Protein AF-A0A356KJF6-F1 (afdb_monomer_lite)

Foldseek 3Di:
DLVVVLVVLVVVCVVPVDLCSLLVNLLSCCVVPVAPLLLLLVLVLLPRPSSCVNVVNPHDHHDPDPLSSLLVQCVSPLLLSLLLLLLLLVVLVVLVCVVDPPPCLSVQLSLLLLVCSVPVDPVSLCSNCVSDPPPDPPPDDDDDQVLLVVLSNVSSNLSSVSSVCVVVVHHRDSNPNSVSSVVSCVSSVNDPVNSSVSSSVQPSCVSRVNDHVSVVVNVVVVD

Sequence (223 aa):
MTDSRLRELERRFRSTGAVVDEAARLAERARVGELPVAALDLAAYLGSVAARLALAGDVALAPESEAEWLIGLHDRDPVLWVRALIAAAGLVLTRFRQARPGELAPLHALEAAEAWCIRPCLEHAVAVLGGRGLSSFATADYGGADAALTQAGWALEHAAAAAWLVEQGRSPSPRYGPMNVLTSLEFNGINPSELRQAVAQELIPFVLGESDALRARVESREA

Radius of gyration: 18.98 Å; chains: 1; bounding box: 45×39×54 Å

Structure (mmCIF, N/CA/C/O backbone):
data_AF-A0A356KJF6-F1
#
_entry.id   AF-A0A356KJF6-F1
#
loop_
_atom_site.group_PDB
_atom_site.id
_atom_site.type_symbol
_atom_site.label_atom_id
_atom_site.label_alt_id
_atom_site.label_comp_id
_atom_site.label_asym_id
_atom_site.label_entity_id
_atom_site.label_seq_id
_atom_site.pdbx_PDB_ins_code
_atom_site.Cartn_x
_atom_site.Cartn_y
_atom_site.Cartn_z
_atom_site.occupancy
_atom_site.B_iso_or_equiv
_atom_site.auth_seq_id
_atom_site.auth_comp_id
_atom_site.auth_asym_id
_atom_site.auth_atom_id
_atom_site.pdbx_PDB_model_num
ATOM 1 N N . MET A 1 1 ? -21.251 10.961 21.793 1.00 63.44 1 MET A N 1
ATOM 2 C CA . MET A 1 1 ? -20.182 10.561 22.743 1.00 63.44 1 MET A CA 1
ATOM 3 C C . MET A 1 1 ? -19.114 9.661 22.114 1.00 63.44 1 MET A C 1
ATOM 5 O O . MET A 1 1 ? -18.043 9.543 22.683 1.00 63.44 1 MET A O 1
ATOM 9 N N . THR A 1 2 ? -19.350 9.048 20.951 1.00 79.56 2 THR A N 1
ATOM 10 C CA . THR A 1 2 ? -18.338 8.278 20.199 1.00 79.56 2 THR A CA 1
ATOM 11 C C . THR A 1 2 ? -17.127 9.119 19.782 1.00 79.56 2 THR A C 1
ATOM 13 O O . THR A 1 2 ? -15.990 8.702 19.969 1.00 79.56 2 THR A O 1
ATOM 16 N N . ASP A 1 3 ? -17.370 10.355 19.351 1.00 90.75 3 ASP A N 1
ATOM 17 C CA . ASP A 1 3 ? -16.331 11.300 18.922 1.00 90.75 3 ASP A CA 1
ATOM 18 C C . ASP A 1 3 ? -15.315 11.653 20.038 1.00 90.75 3 ASP A C 1
ATOM 20 O O . ASP A 1 3 ? -14.111 11.726 19.805 1.00 90.75 3 ASP A O 1
ATOM 24 N N . SER A 1 4 ? -15.746 11.777 21.305 1.00 95.75 4 SER A N 1
ATOM 25 C CA . SER A 1 4 ? -14.824 12.135 22.399 1.00 95.75 4 SER A CA 1
ATOM 26 C C . SER A 1 4 ? -13.791 11.047 22.695 1.00 95.75 4 SER A C 1
ATOM 28 O O . SER A 1 4 ? -12.640 11.370 22.987 1.00 95.75 4 SER A O 1
ATOM 30 N N . ARG A 1 5 ? -14.185 9.769 22.598 1.00 97.19 5 ARG A N 1
ATOM 31 C CA . ARG A 1 5 ? -13.274 8.634 22.804 1.00 97.19 5 ARG A CA 1
ATOM 32 C C . ARG A 1 5 ? -12.254 8.539 21.673 1.00 97.19 5 ARG A C 1
ATOM 34 O O . ARG A 1 5 ? -11.068 8.378 21.948 1.00 97.19 5 ARG A O 1
ATOM 41 N N . LEU A 1 6 ? -12.692 8.692 20.423 1.00 97.12 6 LEU A N 1
ATOM 42 C CA . LEU A 1 6 ? -11.797 8.639 19.269 1.00 97.12 6 LEU A CA 1
ATOM 43 C C . LEU A 1 6 ? -10.746 9.762 19.310 1.00 97.12 6 LEU A C 1
ATOM 45 O O . LEU A 1 6 ? -9.556 9.490 19.159 1.00 97.12 6 LEU A O 1
ATOM 49 N N . ARG A 1 7 ? -11.153 10.997 19.637 1.00 97.38 7 ARG A N 1
ATOM 50 C CA . ARG A 1 7 ? -10.227 12.134 19.821 1.00 97.38 7 ARG A CA 1
ATOM 51 C C . ARG A 1 7 ? -9.236 11.935 20.968 1.00 97.38 7 ARG A C 1
ATOM 53 O O . ARG A 1 7 ? -8.134 12.484 20.942 1.00 97.38 7 ARG A O 1
ATOM 60 N N . GLU A 1 8 ? -9.617 11.219 22.025 1.00 98.12 8 GLU A N 1
ATOM 61 C CA . GLU A 1 8 ? -8.691 10.871 23.107 1.00 98.12 8 GLU A CA 1
ATOM 62 C C . GLU A 1 8 ? -7.640 9.861 22.637 1.00 98.12 8 GLU A C 1
ATOM 64 O O . GLU A 1 8 ? -6.449 10.097 22.837 1.00 98.12 8 GLU A O 1
ATOM 69 N N . LEU A 1 9 ? -8.068 8.784 21.971 1.00 98.00 9 LEU A N 1
ATOM 70 C CA . LEU A 1 9 ? -7.169 7.765 21.422 1.00 98.00 9 LEU A CA 1
ATOM 71 C C . LEU A 1 9 ? -6.210 8.355 20.387 1.00 98.00 9 LEU A C 1
ATOM 73 O O . LEU A 1 9 ? -5.021 8.057 20.410 1.00 98.00 9 LEU A O 1
ATOM 77 N N . GLU A 1 10 ? -6.697 9.248 19.528 1.00 97.62 10 GLU A N 1
ATOM 78 C CA . GLU A 1 10 ? -5.862 9.945 18.556 1.00 97.62 10 GLU A CA 1
ATOM 79 C C . GLU A 1 10 ? -4.825 10.856 19.218 1.00 97.62 10 GLU A C 1
ATOM 81 O O . GLU A 1 10 ? -3.651 10.816 18.850 1.00 97.62 10 GLU A O 1
ATOM 86 N N . ARG A 1 11 ? -5.215 11.644 20.231 1.00 98.25 11 ARG A N 1
ATOM 87 C CA . ARG A 1 11 ? -4.252 12.445 21.004 1.00 98.25 11 ARG A CA 1
ATOM 88 C C . ARG A 1 11 ? -3.204 11.567 21.675 1.00 98.25 11 ARG A C 1
ATOM 90 O O . ARG A 1 11 ? -2.026 11.911 21.635 1.00 98.25 11 ARG A O 1
ATOM 97 N N . ARG A 1 12 ? -3.625 10.445 22.264 1.00 98.25 12 ARG A N 1
ATOM 98 C CA . ARG A 1 12 ? -2.721 9.497 22.916 1.00 98.25 12 ARG A CA 1
ATOM 99 C C . ARG A 1 12 ? -1.722 8.927 21.915 1.00 98.25 12 ARG A C 1
ATOM 101 O O . ARG A 1 12 ? -0.528 9.108 22.122 1.00 98.25 12 ARG A O 1
ATOM 108 N N . PHE A 1 13 ? -2.199 8.383 20.796 1.00 97.94 13 PHE A N 1
ATOM 109 C CA . PHE A 1 13 ? -1.348 7.870 19.724 1.00 97.94 13 PHE A CA 1
ATOM 110 C C . PHE A 1 13 ? -0.362 8.925 19.207 1.00 97.94 13 PHE A C 1
ATOM 112 O O . PHE A 1 13 ? 0.829 8.652 19.132 1.00 97.94 13 PHE A O 1
ATOM 119 N N . ARG A 1 14 ? -0.811 10.158 18.934 1.00 97.25 14 ARG A N 1
ATOM 120 C CA . ARG A 1 14 ? 0.087 11.243 18.498 1.00 97.25 14 ARG A CA 1
ATOM 121 C C . ARG A 1 14 ? 1.156 11.592 19.539 1.00 97.25 14 ARG A C 1
ATOM 123 O O . ARG A 1 14 ? 2.240 12.020 19.163 1.00 97.25 14 ARG A O 1
ATOM 130 N N . SER A 1 15 ? 0.852 11.446 20.830 1.00 97.94 15 SER A N 1
ATOM 131 C CA . SER A 1 15 ? 1.798 11.747 21.912 1.00 97.94 15 SER A CA 1
ATOM 132 C C . SER A 1 15 ? 2.805 10.627 22.180 1.00 97.94 15 SER A C 1
ATOM 134 O O . SER A 1 15 ? 3.937 10.915 22.557 1.00 97.94 15 SER A O 1
ATOM 136 N N . THR A 1 16 ? 2.408 9.366 22.001 1.00 98.06 16 THR A N 1
ATOM 137 C CA . THR A 1 16 ? 3.233 8.201 22.354 1.00 98.06 16 THR A CA 1
ATOM 138 C C . THR A 1 16 ? 3.914 7.566 21.148 1.00 98.06 16 THR A C 1
ATOM 140 O O . THR A 1 16 ? 4.978 6.973 21.299 1.00 98.06 16 THR A O 1
ATOM 143 N N . GLY A 1 17 ? 3.290 7.627 19.969 1.00 97.19 17 GLY A N 1
ATOM 144 C CA . GLY A 1 17 ? 3.667 6.835 18.797 1.00 97.19 17 GLY A CA 1
ATOM 145 C C . GLY A 1 17 ? 3.571 5.320 19.022 1.00 97.19 17 GLY A C 1
ATOM 146 O O . GLY A 1 17 ? 4.111 4.550 18.232 1.00 97.19 17 GLY A O 1
ATOM 147 N N . ALA A 1 18 ? 2.939 4.867 20.111 1.00 97.81 18 ALA A N 1
ATOM 148 C CA . ALA A 1 18 ? 2.943 3.460 20.483 1.00 97.81 18 ALA A CA 1
ATOM 149 C C . ALA A 1 18 ? 1.969 2.651 19.615 1.00 97.81 18 ALA A C 1
ATOM 151 O O . ALA A 1 18 ? 0.802 3.011 19.463 1.00 97.81 18 ALA A O 1
ATOM 152 N N . VAL A 1 19 ? 2.424 1.492 19.130 1.00 97.31 19 VAL A N 1
ATOM 153 C CA . VAL A 1 19 ? 1.635 0.585 18.271 1.00 97.31 19 VAL A CA 1
ATOM 154 C C . VAL A 1 19 ? 0.327 0.141 18.941 1.00 97.31 19 VAL A C 1
ATOM 156 O O . VAL A 1 19 ? -0.694 -0.016 18.279 1.00 97.31 19 VAL A O 1
ATOM 159 N N . VAL A 1 20 ? 0.324 -0.029 20.266 1.00 97.44 20 VAL A N 1
ATOM 160 C CA . VAL A 1 20 ? -0.885 -0.383 21.031 1.00 97.44 20 VAL A CA 1
ATOM 161 C C . VAL A 1 20 ? -1.916 0.749 21.071 1.00 97.44 20 VAL A C 1
ATOM 163 O O . VAL A 1 20 ? -3.115 0.480 21.020 1.00 97.44 20 VAL A O 1
ATOM 166 N N . ASP A 1 21 ? -1.469 2.008 21.115 1.00 98.00 21 ASP A N 1
ATOM 167 C CA . ASP A 1 21 ? -2.361 3.171 21.068 1.00 98.00 21 ASP A CA 1
ATOM 168 C C . ASP A 1 21 ? -2.926 3.357 19.655 1.00 98.00 21 ASP A C 1
ATOM 170 O O . ASP A 1 21 ? -4.108 3.668 19.491 1.00 98.00 21 ASP A O 1
ATOM 174 N N . GLU A 1 22 ? -2.111 3.096 18.628 1.00 98.19 22 GLU A N 1
ATOM 175 C CA . GLU A 1 22 ? -2.564 3.057 17.238 1.00 98.19 22 GLU A CA 1
ATOM 176 C C . GLU A 1 22 ? -3.624 1.974 17.023 1.00 98.19 22 GLU A C 1
ATOM 178 O O . GLU A 1 22 ? -4.697 2.261 16.494 1.00 98.19 22 GLU A O 1
ATOM 183 N N . ALA A 1 23 ? -3.367 0.750 17.492 1.00 97.75 23 ALA A N 1
ATOM 184 C CA . ALA A 1 23 ? -4.306 -0.363 17.406 1.00 97.75 23 ALA A CA 1
ATOM 185 C C . ALA A 1 23 ? -5.637 -0.035 18.097 1.00 97.75 23 ALA A C 1
ATOM 187 O O . ALA A 1 23 ? -6.705 -0.270 17.531 1.00 97.75 23 ALA A O 1
ATOM 188 N N . ALA A 1 24 ? -5.590 0.571 19.289 1.00 97.56 24 ALA A N 1
ATOM 189 C CA . ALA A 1 24 ? -6.787 1.004 20.003 1.00 97.56 24 ALA A CA 1
ATOM 190 C C . ALA A 1 24 ? -7.576 2.067 19.218 1.00 97.56 24 ALA A C 1
ATOM 192 O O . ALA A 1 24 ? -8.805 1.993 19.150 1.00 97.56 24 ALA A O 1
ATOM 193 N N . ARG A 1 25 ? -6.887 3.030 18.588 1.00 98.06 25 ARG A N 1
ATOM 194 C CA . ARG A 1 25 ? -7.508 4.032 17.706 1.00 98.06 25 ARG A CA 1
ATOM 195 C C . ARG A 1 25 ? -8.157 3.379 16.483 1.00 98.06 25 ARG A C 1
ATOM 197 O O . ARG A 1 25 ? -9.303 3.698 16.178 1.00 98.06 25 ARG A O 1
ATOM 204 N N . LEU A 1 26 ? -7.459 2.471 15.799 1.00 97.94 26 LEU A N 1
ATOM 205 C CA . LEU A 1 26 ? -7.972 1.770 14.615 1.00 97.94 26 LEU A CA 1
ATOM 206 C C . LEU A 1 26 ? -9.188 0.895 14.948 1.00 97.94 26 LEU A C 1
ATOM 208 O O . LEU A 1 26 ? -10.189 0.946 14.235 1.00 97.94 26 LEU A O 1
ATOM 212 N N . ALA A 1 27 ? -9.138 0.160 16.061 1.00 97.12 27 ALA A N 1
ATOM 213 C CA . ALA A 1 27 ? -10.263 -0.635 16.546 1.00 97.12 27 ALA A CA 1
ATOM 214 C C . ALA A 1 27 ? -11.489 0.243 16.844 1.00 97.12 27 ALA A C 1
ATOM 216 O O . ALA A 1 27 ? -12.609 -0.116 16.485 1.00 97.12 27 ALA A O 1
ATOM 217 N N . GLU A 1 28 ? -11.292 1.420 17.449 1.00 97.50 28 GLU A N 1
ATOM 218 C CA . GLU A 1 28 ? -12.387 2.359 17.699 1.00 97.50 28 GLU A CA 1
ATOM 219 C C . GLU A 1 28 ? -12.961 2.936 16.395 1.00 97.50 28 GLU A C 1
ATOM 221 O O . GLU A 1 28 ? -14.185 2.966 16.267 1.00 97.50 28 GLU A O 1
ATOM 226 N N . ARG A 1 29 ? -12.124 3.313 15.408 1.00 97.94 29 ARG A N 1
ATOM 227 C CA . ARG A 1 29 ? -12.584 3.752 14.069 1.00 97.94 29 ARG A CA 1
ATOM 228 C C . ARG A 1 29 ? -13.447 2.686 13.396 1.00 97.94 29 ARG A C 1
ATOM 230 O O . ARG A 1 29 ? -14.507 3.004 12.859 1.00 97.94 29 ARG A O 1
ATOM 237 N N . ALA A 1 30 ? -13.029 1.422 13.466 1.00 96.88 30 ALA A N 1
ATOM 238 C CA . ALA A 1 30 ? -13.805 0.309 12.928 1.00 96.88 30 ALA A CA 1
ATOM 239 C C . ALA A 1 30 ? -15.129 0.111 13.680 1.00 96.88 30 ALA A C 1
ATOM 241 O O . ALA A 1 30 ? -16.185 -0.023 13.065 1.00 96.88 30 ALA A O 1
ATOM 242 N N . ARG A 1 31 ? -15.101 0.184 15.017 1.00 96.56 31 ARG A N 1
ATOM 243 C CA . ARG A 1 31 ? -16.287 0.039 15.875 1.00 96.56 31 ARG A CA 1
ATOM 244 C C . ARG A 1 31 ? -17.361 1.095 15.600 1.00 96.56 31 ARG A C 1
ATOM 246 O O . ARG A 1 31 ? -18.546 0.798 15.738 1.00 96.56 31 ARG A O 1
ATOM 253 N N . VAL A 1 32 ? -16.968 2.325 15.259 1.00 96.81 32 VAL A N 1
ATOM 254 C CA . VAL A 1 32 ? -17.906 3.416 14.930 1.00 96.81 32 VAL A CA 1
ATOM 255 C C . VAL A 1 32 ? -18.266 3.486 13.441 1.00 96.81 32 VAL A C 1
ATOM 257 O O . VAL A 1 32 ? -19.087 4.318 13.068 1.00 96.81 32 VAL A O 1
ATOM 260 N N . GLY A 1 33 ? -17.695 2.612 12.604 1.00 96.31 33 GLY A N 1
ATOM 261 C CA . GLY A 1 33 ? -17.970 2.544 11.166 1.00 96.31 33 GLY A CA 1
ATOM 262 C C . GLY A 1 33 ? -17.203 3.553 10.302 1.00 96.31 33 GLY A C 1
ATOM 263 O O . GLY A 1 33 ? -17.489 3.656 9.115 1.00 96.31 33 GLY A O 1
ATOM 264 N N . GLU A 1 34 ? -16.226 4.278 10.859 1.00 96.94 34 GLU A N 1
ATOM 265 C CA . GLU A 1 34 ? -15.363 5.209 10.105 1.00 96.94 34 GLU A CA 1
ATOM 266 C C . GLU A 1 34 ? -14.262 4.498 9.306 1.00 96.94 34 GLU A C 1
ATOM 268 O O . GLU A 1 34 ? -13.683 5.078 8.388 1.00 96.94 34 GLU A O 1
ATOM 273 N N . LEU A 1 35 ? -13.945 3.254 9.667 1.00 97.56 35 LEU A N 1
ATOM 274 C CA . LEU A 1 35 ? -12.970 2.419 8.973 1.00 97.56 35 LEU A CA 1
ATOM 275 C C . LEU A 1 35 ? -13.592 1.044 8.687 1.00 97.56 35 LEU A C 1
ATOM 277 O O . LEU A 1 35 ? -13.904 0.319 9.632 1.00 97.56 35 LEU A O 1
ATOM 281 N N . PRO A 1 36 ? -13.776 0.646 7.418 1.00 96.69 36 PRO A N 1
ATOM 282 C CA . PRO A 1 36 ? -14.278 -0.686 7.098 1.00 96.69 36 PRO A CA 1
ATOM 283 C C . PRO A 1 36 ? -13.366 -1.785 7.658 1.00 96.69 36 PRO A C 1
ATOM 285 O O . PRO A 1 36 ? -12.144 -1.702 7.541 1.00 96.69 36 PRO A O 1
ATOM 288 N N . VAL A 1 37 ? -13.945 -2.863 8.197 1.00 95.88 37 VAL A N 1
ATOM 289 C CA . VAL A 1 37 ? -13.167 -4.017 8.696 1.00 95.88 37 VAL A CA 1
ATOM 290 C C . VAL A 1 37 ? -12.292 -4.619 7.592 1.00 95.88 37 VAL A C 1
ATOM 292 O O . VAL A 1 37 ? -11.151 -4.979 7.852 1.00 95.88 37 VAL A O 1
ATOM 295 N N . ALA A 1 38 ? -12.780 -4.643 6.347 1.00 94.12 38 ALA A N 1
ATOM 296 C CA . ALA A 1 38 ? -12.007 -5.096 5.189 1.00 94.12 38 ALA A CA 1
ATOM 297 C C . ALA A 1 38 ? -10.734 -4.261 4.949 1.00 94.12 38 ALA A C 1
ATOM 299 O O . ALA A 1 38 ? -9.704 -4.810 4.571 1.00 94.12 38 ALA A O 1
ATOM 300 N N . ALA A 1 39 ? -10.773 -2.950 5.215 1.00 96.19 39 ALA A N 1
ATOM 301 C CA . ALA A 1 39 ? -9.591 -2.095 5.122 1.00 96.19 39 ALA A CA 1
ATOM 302 C C . ALA A 1 39 ? -8.581 -2.418 6.235 1.00 96.19 39 ALA A C 1
ATOM 304 O O . ALA A 1 39 ? -7.376 -2.467 6.000 1.00 96.19 39 ALA A O 1
ATOM 305 N N . LEU A 1 40 ? -9.068 -2.699 7.446 1.00 96.25 40 LEU A N 1
ATOM 306 C CA . LEU A 1 40 ? -8.214 -3.110 8.558 1.00 96.25 40 LEU A CA 1
ATOM 307 C C . LEU A 1 40 ? -7.554 -4.477 8.293 1.00 96.25 40 LEU A C 1
ATOM 309 O O . LEU A 1 40 ? -6.354 -4.625 8.516 1.00 96.25 40 LEU A O 1
ATOM 313 N N . ASP A 1 41 ? -8.311 -5.447 7.770 1.00 95.25 41 ASP A N 1
ATOM 314 C CA . ASP A 1 41 ? -7.814 -6.777 7.376 1.00 95.25 41 ASP A CA 1
ATOM 315 C C . ASP A 1 41 ? -6.716 -6.673 6.313 1.00 95.25 41 ASP A C 1
ATOM 317 O O . ASP A 1 41 ? -5.642 -7.262 6.421 1.00 95.25 41 ASP A O 1
ATOM 321 N N . LEU A 1 42 ? -6.939 -5.819 5.323 1.00 94.50 42 LEU A N 1
ATOM 322 C CA . LEU A 1 42 ? -5.989 -5.560 4.258 1.00 94.50 42 LEU A CA 1
ATOM 323 C C . LEU A 1 42 ? -4.725 -4.838 4.744 1.00 94.50 42 LEU A C 1
ATOM 325 O O . LEU A 1 42 ? -3.621 -5.216 4.358 1.00 94.50 42 LEU A O 1
ATOM 329 N N . ALA A 1 43 ? -4.842 -3.863 5.649 1.00 96.12 43 ALA A N 1
ATOM 330 C CA . ALA A 1 43 ? -3.678 -3.254 6.293 1.00 96.12 43 ALA A CA 1
ATOM 331 C C . ALA A 1 43 ? -2.873 -4.288 7.105 1.00 96.12 43 ALA A C 1
ATOM 333 O O . ALA A 1 43 ? -1.640 -4.271 7.095 1.00 96.12 43 ALA A O 1
ATOM 334 N N . ALA A 1 44 ? -3.550 -5.224 7.773 1.00 95.19 44 ALA A N 1
ATOM 335 C CA . ALA A 1 44 ? -2.912 -6.315 8.503 1.00 95.19 44 ALA A CA 1
ATOM 336 C C . ALA A 1 44 ? -2.206 -7.321 7.567 1.00 95.19 44 ALA A C 1
ATOM 338 O O . ALA A 1 44 ? -1.084 -7.759 7.872 1.00 95.19 44 ALA A O 1
ATOM 339 N N . TYR A 1 45 ? -2.807 -7.621 6.410 1.00 94.12 45 TYR A N 1
ATOM 340 C CA . TYR A 1 45 ? -2.213 -8.410 5.323 1.00 94.12 45 TYR A CA 1
ATOM 341 C C . TYR A 1 45 ? -0.958 -7.742 4.737 1.00 94.12 45 TYR A C 1
ATOM 343 O O . TYR A 1 45 ? 0.047 -8.405 4.483 1.00 94.12 45 TYR A O 1
ATOM 351 N N . LEU A 1 46 ? -0.972 -6.413 4.604 1.00 94.31 46 LEU A N 1
ATOM 352 C CA . LEU A 1 46 ? 0.181 -5.605 4.187 1.00 94.31 46 LEU A CA 1
ATOM 353 C C . LEU A 1 46 ? 1.279 -5.500 5.262 1.00 94.31 46 LEU A C 1
ATOM 355 O O . LEU A 1 46 ? 2.347 -4.959 4.993 1.00 94.31 46 LEU A O 1
ATOM 359 N N . GLY A 1 47 ? 1.048 -6.032 6.468 1.00 93.75 47 GLY A N 1
ATOM 360 C CA . GLY A 1 47 ? 2.047 -6.096 7.537 1.00 93.75 47 GLY A CA 1
ATOM 361 C C . GLY A 1 47 ? 1.892 -5.052 8.645 1.00 93.75 47 GLY A C 1
ATOM 362 O O . GLY A 1 47 ? 2.764 -4.975 9.509 1.00 93.75 47 GLY A O 1
ATOM 363 N N . SER A 1 48 ? 0.798 -4.280 8.684 1.00 95.75 48 SER A N 1
ATOM 364 C CA . SER A 1 48 ? 0.543 -3.353 9.794 1.00 95.75 48 SER A CA 1
ATOM 365 C C . SER A 1 48 ? 0.350 -4.112 11.111 1.00 95.75 48 SER A C 1
ATOM 367 O O . SER A 1 48 ? -0.638 -4.825 11.309 1.00 95.75 48 SER A O 1
ATOM 369 N N . VAL A 1 49 ? 1.288 -3.929 12.044 1.00 95.44 49 VAL A N 1
ATOM 370 C CA . VAL A 1 49 ? 1.215 -4.527 13.387 1.00 95.44 49 VAL A CA 1
ATOM 371 C C . VAL A 1 49 ? 0.026 -3.960 14.166 1.00 95.44 49 VAL A C 1
ATOM 373 O O . VAL A 1 49 ? -0.693 -4.717 14.816 1.00 95.44 49 VAL A O 1
ATOM 376 N N . ALA A 1 50 ? -0.232 -2.654 14.056 1.00 97.12 50 ALA A N 1
ATOM 377 C CA . ALA A 1 50 ? -1.372 -2.010 14.704 1.00 97.12 50 ALA A CA 1
ATOM 378 C C . ALA A 1 50 ? -2.709 -2.571 14.195 1.00 97.12 50 ALA A C 1
ATOM 380 O O . ALA A 1 50 ? -3.594 -2.863 14.998 1.00 97.12 50 ALA A O 1
ATOM 381 N N . ALA A 1 51 ? -2.839 -2.797 12.883 1.00 96.62 51 ALA A N 1
ATOM 382 C CA . ALA A 1 51 ? -4.043 -3.391 12.306 1.00 96.62 51 ALA A CA 1
ATOM 383 C C . ALA A 1 51 ? -4.265 -4.838 12.778 1.00 96.62 51 ALA A C 1
ATOM 385 O O . ALA A 1 51 ? -5.382 -5.203 13.140 1.00 96.62 51 ALA A O 1
ATOM 386 N N . ARG A 1 52 ? -3.197 -5.648 12.862 1.00 95.94 52 ARG A N 1
ATOM 387 C CA . ARG A 1 52 ? -3.268 -7.021 13.401 1.00 95.94 52 ARG A CA 1
ATOM 388 C C . ARG A 1 52 ? -3.737 -7.050 14.854 1.00 95.94 52 ARG A C 1
ATOM 390 O O . ARG A 1 52 ? -4.586 -7.865 15.208 1.00 95.94 52 ARG A O 1
ATOM 397 N N . LEU A 1 53 ? -3.203 -6.154 15.686 1.00 96.19 53 LEU A N 1
ATOM 398 C CA . LEU A 1 53 ? -3.624 -6.022 17.083 1.00 96.19 53 LEU A CA 1
ATOM 399 C C . LEU A 1 53 ? -5.078 -5.549 17.194 1.00 96.19 53 LEU A C 1
ATOM 401 O O . LEU A 1 53 ? -5.821 -6.058 18.030 1.00 96.19 53 LEU A O 1
ATOM 405 N N . ALA A 1 54 ? -5.501 -4.619 16.335 1.00 96.75 54 ALA A N 1
ATOM 406 C CA . ALA A 1 54 ? -6.873 -4.121 16.304 1.00 96.75 54 ALA A CA 1
ATOM 407 C C . ALA A 1 54 ? -7.897 -5.208 15.916 1.00 96.75 54 ALA A C 1
ATOM 409 O O . ALA A 1 54 ? -9.028 -5.171 16.396 1.00 96.75 54 ALA A O 1
ATOM 410 N N . LEU A 1 55 ? -7.495 -6.196 15.108 1.00 96.19 55 LEU A N 1
ATOM 411 C CA . LEU A 1 55 ? -8.309 -7.358 14.717 1.00 96.19 55 LEU A CA 1
ATOM 412 C C . LEU A 1 55 ? -8.272 -8.516 15.729 1.00 96.19 55 LEU A C 1
ATOM 414 O O . LEU A 1 55 ? -8.821 -9.580 15.462 1.00 96.19 55 LEU A 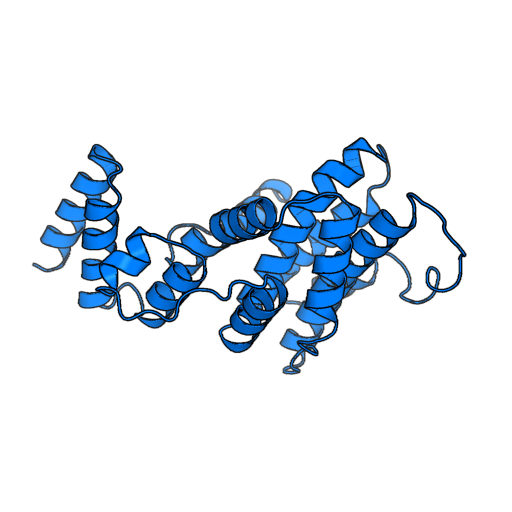O 1
ATOM 418 N N . ALA A 1 56 ? -7.625 -8.333 16.886 1.00 91.81 56 ALA A N 1
ATOM 419 C CA . ALA A 1 56 ? -7.480 -9.353 17.928 1.00 91.81 56 ALA A CA 1
ATOM 420 C C . ALA A 1 56 ? -6.830 -10.675 17.453 1.00 91.81 56 ALA A C 1
ATOM 422 O O . ALA A 1 56 ? -7.012 -11.716 18.080 1.00 91.81 56 ALA A O 1
ATOM 423 N N . GLY A 1 57 ? -6.027 -10.627 16.383 1.00 74.56 57 GLY A N 1
ATOM 424 C CA . GLY A 1 57 ? -5.220 -11.757 15.912 1.00 74.56 57 GLY A CA 1
ATOM 425 C C . GLY A 1 57 ? -5.909 -12.746 14.965 1.00 74.56 57 GLY A C 1
ATOM 426 O O . GLY A 1 57 ? -5.241 -13.678 14.529 1.00 74.56 57 GLY A O 1
ATOM 427 N N . ASP A 1 58 ? -7.176 -12.545 14.591 1.00 77.38 58 ASP A N 1
ATOM 428 C CA . ASP A 1 58 ? -7.898 -13.434 13.660 1.00 77.38 58 ASP A CA 1
ATOM 429 C C . ASP A 1 58 ? -7.661 -13.058 12.186 1.00 77.38 58 ASP A C 1
ATOM 431 O O . ASP A 1 58 ? -8.587 -12.856 11.403 1.00 77.38 58 ASP A O 1
ATOM 435 N N . VAL A 1 59 ? -6.392 -12.866 11.816 1.00 80.75 59 VAL A N 1
ATOM 436 C CA . VAL A 1 59 ? -6.012 -12.428 10.467 1.00 80.75 59 VAL A CA 1
ATOM 437 C C . VAL A 1 59 ? -5.153 -13.486 9.811 1.00 80.75 59 VAL A C 1
ATOM 439 O O . VAL A 1 59 ? -4.148 -13.922 10.379 1.00 80.75 59 VAL A O 1
ATOM 442 N N . ALA A 1 60 ? -5.511 -13.847 8.580 1.00 78.69 60 ALA A N 1
ATOM 443 C CA . ALA A 1 60 ? -4.657 -14.657 7.729 1.00 78.69 60 ALA A CA 1
ATOM 444 C C . ALA A 1 60 ? -3.281 -13.986 7.612 1.00 78.69 60 ALA A C 1
ATOM 446 O O . ALA A 1 60 ? -3.156 -12.858 7.125 1.00 78.69 60 ALA A O 1
ATOM 447 N N . LEU A 1 61 ? -2.243 -14.673 8.089 1.00 78.12 61 LEU A N 1
ATOM 448 C CA . LEU A 1 61 ? -0.879 -14.185 7.956 1.00 78.12 61 LEU A CA 1
ATOM 449 C C . LEU A 1 61 ? -0.551 -14.003 6.472 1.00 78.12 61 LEU A C 1
ATOM 451 O O . LEU A 1 61 ? -0.973 -14.789 5.623 1.00 78.12 61 LEU A O 1
ATOM 455 N N . ALA A 1 62 ? 0.206 -12.947 6.173 1.00 79.56 62 ALA A N 1
ATOM 456 C CA . ALA A 1 62 ? 0.747 -12.752 4.838 1.00 79.56 62 ALA A CA 1
ATOM 457 C C . ALA A 1 62 ? 1.554 -14.002 4.434 1.00 79.56 62 ALA A C 1
ATOM 459 O O . ALA A 1 62 ? 2.332 -14.483 5.264 1.00 79.56 62 ALA A O 1
ATOM 460 N N . P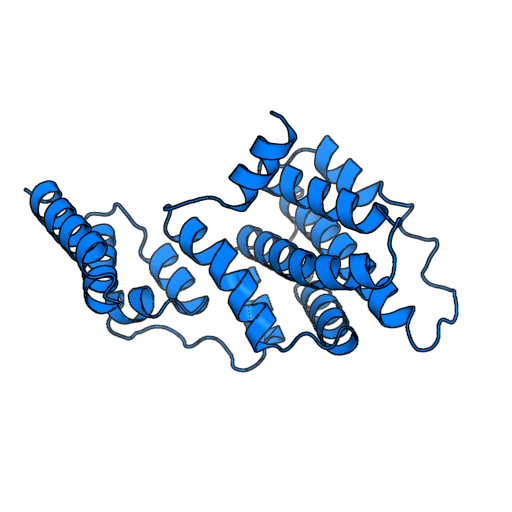RO A 1 63 ? 1.406 -14.502 3.194 1.00 86.50 63 PRO A N 1
ATOM 461 C CA . PRO A 1 63 ? 2.195 -15.623 2.700 1.00 86.50 63 PRO A CA 1
ATOM 462 C C . PRO A 1 63 ? 3.699 -15.383 2.852 1.00 86.50 63 PRO A C 1
ATOM 464 O O . PRO A 1 63 ? 4.160 -14.235 2.791 1.00 86.50 63 PRO A O 1
ATOM 467 N N . GLU A 1 64 ? 4.465 -16.464 3.022 1.00 85.12 64 GLU A N 1
ATOM 468 C CA . GLU A 1 64 ? 5.932 -16.402 3.084 1.00 85.12 64 GLU A CA 1
ATOM 469 C C . GLU A 1 64 ? 6.528 -16.017 1.728 1.00 85.12 64 GLU A C 1
ATOM 471 O O . GLU A 1 64 ? 7.472 -15.239 1.682 1.00 85.12 64 GLU A O 1
ATOM 476 N N . SER A 1 65 ? 5.927 -16.479 0.627 1.00 88.44 65 SER A N 1
ATOM 477 C CA . SER A 1 65 ? 6.339 -16.115 -0.729 1.00 88.44 65 SER A CA 1
ATOM 478 C C . SER A 1 65 ? 5.800 -14.747 -1.143 1.00 88.44 65 SER A C 1
ATOM 480 O O . SER A 1 65 ? 4.619 -14.441 -0.979 1.00 88.44 65 SER A O 1
ATOM 482 N N . GLU A 1 66 ? 6.645 -13.938 -1.772 1.00 85.50 66 GLU A N 1
ATOM 483 C CA . GLU A 1 66 ? 6.279 -12.642 -2.343 1.00 85.50 66 GLU A CA 1
ATOM 484 C C . GLU A 1 66 ? 5.314 -12.798 -3.521 1.00 85.50 66 GLU A C 1
ATOM 486 O O . GLU A 1 66 ? 4.453 -11.945 -3.728 1.00 85.50 66 GLU A O 1
ATOM 491 N N . ALA A 1 67 ? 5.429 -13.895 -4.278 1.00 82.94 67 ALA A N 1
ATOM 492 C CA . ALA A 1 67 ? 4.537 -14.197 -5.394 1.00 82.94 67 ALA A CA 1
ATOM 493 C C . ALA A 1 67 ? 3.124 -14.460 -4.887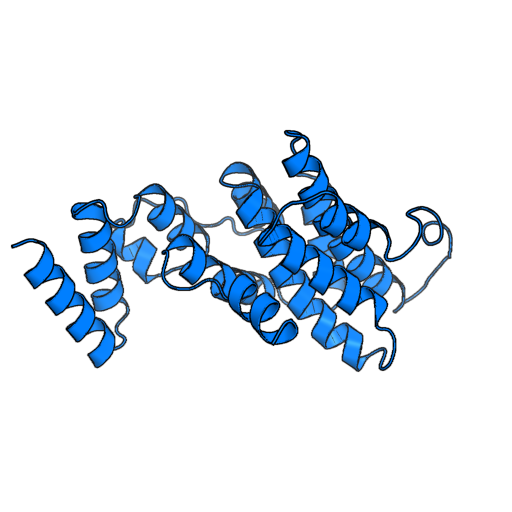 1.00 82.94 67 ALA A C 1
ATOM 495 O O . ALA A 1 67 ? 2.175 -13.822 -5.339 1.00 82.94 67 ALA A O 1
ATOM 496 N N . GLU A 1 68 ? 2.997 -15.343 -3.898 1.00 87.69 68 GLU A N 1
ATOM 497 C CA . GLU A 1 68 ? 1.721 -15.613 -3.238 1.00 87.69 68 GLU A CA 1
ATOM 498 C C . GLU A 1 68 ? 1.174 -14.356 -2.561 1.00 87.69 68 GLU A C 1
ATOM 500 O O . GLU A 1 68 ? -0.023 -14.082 -2.637 1.00 87.69 68 GLU A O 1
ATOM 505 N N . TRP A 1 69 ? 2.049 -13.547 -1.959 1.00 90.38 69 TRP A N 1
ATOM 506 C CA . TRP A 1 69 ? 1.653 -12.302 -1.319 1.00 90.38 69 TRP A CA 1
ATOM 507 C C . TRP A 1 69 ? 1.088 -11.273 -2.316 1.00 90.38 69 TRP A C 1
ATOM 509 O O . TRP A 1 69 ? 0.025 -10.698 -2.062 1.00 90.38 69 TRP A O 1
ATOM 519 N N . LEU A 1 70 ? 1.730 -11.077 -3.472 1.00 86.38 70 LEU A N 1
ATOM 520 C CA . LEU A 1 70 ? 1.242 -10.189 -4.535 1.00 86.38 70 LEU A CA 1
ATOM 521 C C . LEU A 1 70 ? -0.036 -10.718 -5.200 1.00 86.38 70 LEU A C 1
ATOM 523 O O . LEU A 1 70 ? -0.934 -9.928 -5.489 1.00 86.38 70 LEU A O 1
ATOM 527 N N . ILE A 1 71 ? -0.144 -12.033 -5.416 1.00 85.00 71 ILE A N 1
ATOM 528 C CA . ILE A 1 71 ? -1.365 -12.666 -5.941 1.00 85.00 71 ILE A CA 1
ATOM 529 C C . ILE A 1 71 ? -2.524 -12.456 -4.964 1.00 85.00 71 ILE A C 1
ATOM 531 O O . ILE A 1 71 ? -3.592 -12.002 -5.366 1.00 85.00 71 ILE A O 1
ATOM 535 N N . GLY A 1 72 ? -2.300 -12.687 -3.668 1.00 89.50 72 GLY A N 1
ATOM 536 C CA . GLY A 1 72 ? -3.325 -12.456 -2.655 1.00 89.50 72 GLY A CA 1
ATOM 537 C C . GLY A 1 72 ? -3.745 -10.986 -2.549 1.00 89.50 72 GLY A C 1
ATOM 538 O O . GLY A 1 72 ? -4.892 -10.713 -2.209 1.00 89.50 72 GLY A O 1
ATOM 539 N N . LEU A 1 73 ? -2.865 -10.032 -2.884 1.00 89.94 73 LEU A N 1
ATOM 540 C CA . LEU A 1 73 ? -3.243 -8.620 -2.979 1.00 89.94 73 LEU A CA 1
ATOM 541 C C . LEU A 1 73 ? -4.163 -8.358 -4.180 1.00 89.94 73 LEU A C 1
ATOM 543 O O . LEU A 1 73 ? -5.175 -7.683 -4.020 1.00 89.94 73 LEU A O 1
ATOM 547 N N . HIS A 1 74 ? -3.847 -8.926 -5.349 1.00 86.69 74 HIS A N 1
ATOM 548 C CA . HIS A 1 74 ? -4.694 -8.841 -6.545 1.00 86.69 74 HIS A CA 1
ATOM 549 C C . HIS A 1 74 ? -6.096 -9.406 -6.303 1.00 86.69 74 HIS A C 1
ATOM 551 O O . HIS A 1 74 ? -7.084 -8.762 -6.653 1.00 86.69 74 HIS A O 1
ATOM 557 N N . ASP A 1 75 ? -6.188 -10.579 -5.677 1.00 86.44 75 ASP A N 1
ATOM 558 C CA . ASP A 1 75 ? -7.469 -11.252 -5.436 1.00 86.44 75 ASP A CA 1
ATOM 559 C C . ASP A 1 75 ? -8.369 -10.478 -4.462 1.00 86.44 75 ASP A C 1
ATOM 561 O O . ASP A 1 75 ? -9.592 -10.613 -4.498 1.00 86.44 75 ASP A O 1
ATOM 565 N N . ARG A 1 76 ? -7.768 -9.650 -3.599 1.00 88.81 76 ARG A N 1
ATOM 566 C CA . ARG A 1 76 ? -8.478 -8.774 -2.660 1.00 88.81 76 ARG A CA 1
ATOM 567 C C . ARG A 1 76 ? -8.894 -7.460 -3.308 1.00 88.81 76 ARG A C 1
ATOM 569 O O . ARG A 1 76 ? -10.029 -7.031 -3.118 1.00 88.81 76 ARG A O 1
ATOM 576 N N . ASP A 1 77 ? -7.977 -6.818 -4.029 1.00 85.88 77 ASP A N 1
ATOM 577 C CA . ASP A 1 77 ? -8.210 -5.533 -4.683 1.00 85.88 77 ASP A CA 1
ATOM 578 C C . ASP A 1 77 ? -7.215 -5.311 -5.850 1.00 85.88 77 ASP A C 1
ATOM 580 O O . ASP A 1 77 ? -6.030 -5.022 -5.628 1.00 85.88 77 ASP A O 1
ATOM 584 N N . PRO A 1 78 ? -7.682 -5.379 -7.113 1.00 81.81 78 PRO A N 1
ATOM 585 C CA . PRO A 1 78 ? -6.841 -5.139 -8.284 1.00 81.81 78 PRO A CA 1
ATOM 586 C C . PRO A 1 78 ? -6.202 -3.743 -8.328 1.00 81.81 78 PRO A C 1
ATOM 588 O O . PRO A 1 78 ? -5.106 -3.594 -8.867 1.00 81.81 78 PRO A O 1
ATOM 591 N N . VAL A 1 79 ? -6.842 -2.714 -7.758 1.00 83.31 79 VAL A N 1
ATOM 592 C CA . VAL A 1 79 ? -6.291 -1.348 -7.724 1.00 83.31 79 VAL A CA 1
ATOM 593 C C . VAL A 1 79 ? -5.095 -1.287 -6.781 1.00 83.31 79 VAL A C 1
ATOM 595 O O . VAL A 1 79 ? -4.072 -0.684 -7.113 1.00 83.31 79 VAL A O 1
ATOM 598 N N . LEU A 1 80 ? -5.182 -1.944 -5.624 1.00 87.12 80 LEU A N 1
ATOM 599 C CA . LEU A 1 80 ? -4.052 -2.030 -4.697 1.00 87.12 80 LEU A CA 1
ATOM 600 C C . LEU A 1 80 ? -2.905 -2.841 -5.264 1.00 87.12 80 LEU A C 1
ATOM 602 O O . LEU A 1 80 ? -1.750 -2.503 -5.019 1.00 87.12 80 LEU A O 1
ATOM 606 N N . TRP A 1 81 ? -3.208 -3.871 -6.049 1.00 86.88 81 TRP A N 1
ATOM 607 C CA . TRP A 1 81 ? -2.177 -4.603 -6.762 1.00 86.88 81 TRP A CA 1
ATOM 608 C C . TRP A 1 81 ? -1.414 -3.701 -7.737 1.00 86.88 81 TRP A C 1
ATOM 610 O O . TRP A 1 81 ? -0.187 -3.659 -7.674 1.00 86.88 81 TRP A O 1
ATOM 620 N N . VAL A 1 82 ? -2.101 -2.892 -8.553 1.00 83.44 82 VAL A N 1
ATOM 621 C CA . VAL A 1 82 ? -1.433 -1.911 -9.432 1.00 83.44 82 VAL A CA 1
ATOM 622 C C . VAL A 1 82 ? -0.599 -0.915 -8.619 1.00 83.44 82 VAL A C 1
ATOM 624 O O . VAL A 1 82 ? 0.556 -0.659 -8.957 1.00 83.44 82 VAL A O 1
ATOM 627 N N . ARG A 1 83 ? -1.126 -0.394 -7.505 1.00 91.19 83 ARG A N 1
ATOM 628 C CA . ARG A 1 83 ? -0.371 0.518 -6.630 1.00 91.19 83 ARG A CA 1
ATOM 629 C C . ARG A 1 83 ? 0.857 -0.154 -5.994 1.00 91.19 83 ARG A C 1
ATOM 631 O O . ARG A 1 83 ? 1.900 0.486 -5.879 1.00 91.19 83 ARG A O 1
ATOM 638 N N . ALA A 1 84 ? 0.782 -1.438 -5.639 1.00 90.19 84 ALA A N 1
ATOM 639 C CA . ALA A 1 84 ? 1.941 -2.204 -5.180 1.00 90.19 84 ALA A CA 1
ATOM 640 C C . ALA A 1 84 ? 3.006 -2.331 -6.276 1.00 90.19 84 ALA A C 1
ATOM 642 O O . ALA A 1 84 ? 4.193 -2.178 -5.992 1.00 90.19 84 ALA A O 1
ATOM 643 N N . LEU A 1 85 ? 2.596 -2.557 -7.529 1.00 85.94 85 LEU A N 1
ATOM 644 C CA . LEU A 1 85 ? 3.522 -2.589 -8.662 1.00 85.94 85 LEU A CA 1
ATOM 645 C C . LEU A 1 85 ? 4.208 -1.236 -8.882 1.00 85.94 85 LEU A C 1
ATOM 647 O O . LEU A 1 85 ? 5.408 -1.203 -9.138 1.00 85.94 85 LEU A O 1
ATOM 651 N N . ILE A 1 86 ? 3.481 -0.127 -8.729 1.00 88.62 86 ILE A N 1
ATOM 652 C CA . ILE A 1 86 ? 4.042 1.232 -8.793 1.00 88.62 86 ILE A CA 1
ATOM 653 C C . ILE A 1 86 ? 5.080 1.445 -7.683 1.00 88.62 86 ILE A C 1
ATOM 655 O O . ILE A 1 86 ? 6.189 1.900 -7.962 1.00 88.62 86 ILE A O 1
ATOM 659 N N . ALA A 1 87 ? 4.768 1.065 -6.439 1.00 91.50 87 ALA A N 1
ATOM 660 C CA . ALA A 1 87 ? 5.711 1.164 -5.323 1.00 91.50 87 ALA A CA 1
ATOM 661 C C . ALA A 1 87 ? 6.979 0.320 -5.566 1.00 91.50 87 ALA A C 1
ATOM 663 O O . ALA A 1 87 ? 8.100 0.801 -5.381 1.00 91.50 87 ALA A O 1
ATOM 664 N N . ALA A 1 88 ? 6.812 -0.914 -6.052 1.00 87.75 88 ALA A N 1
ATOM 665 C CA . ALA A 1 88 ? 7.915 -1.795 -6.430 1.00 87.75 88 ALA A CA 1
ATOM 666 C C . ALA A 1 88 ? 8.772 -1.191 -7.555 1.00 87.75 88 ALA A C 1
ATOM 668 O O . ALA A 1 88 ? 10.003 -1.191 -7.483 1.00 87.75 88 ALA A O 1
ATOM 669 N N . ALA A 1 89 ? 8.131 -0.624 -8.577 1.00 85.81 89 ALA A N 1
ATOM 670 C CA . ALA A 1 89 ? 8.815 0.025 -9.685 1.00 85.81 89 ALA A CA 1
ATOM 671 C C . ALA A 1 89 ? 9.592 1.273 -9.238 1.00 85.81 89 ALA A C 1
ATOM 673 O O . ALA A 1 89 ? 10.691 1.506 -9.736 1.00 85.81 89 ALA A O 1
ATOM 674 N N . GLY A 1 90 ? 9.093 2.035 -8.259 1.00 89.88 90 GLY A N 1
ATOM 675 C CA . GLY A 1 90 ? 9.814 3.165 -7.664 1.00 89.88 90 GLY A CA 1
ATOM 676 C C . GLY A 1 90 ? 11.146 2.766 -7.009 1.00 89.88 90 GLY A C 1
ATOM 677 O O . GLY A 1 90 ? 12.161 3.451 -7.189 1.00 89.88 90 GLY A O 1
ATOM 678 N N . LEU A 1 91 ? 11.183 1.620 -6.314 1.00 87.50 91 LEU A N 1
ATOM 679 C CA . LEU A 1 91 ? 12.429 1.063 -5.766 1.00 87.50 91 LEU A CA 1
ATOM 680 C C . LEU A 1 91 ? 13.435 0.732 -6.874 1.00 87.50 91 LEU A C 1
ATOM 682 O O . LEU A 1 91 ? 14.600 1.133 -6.803 1.00 87.50 91 LEU A O 1
ATOM 686 N N . VAL A 1 92 ? 12.978 0.030 -7.915 1.00 83.94 92 VAL A N 1
ATOM 687 C CA . VAL A 1 92 ? 13.814 -0.354 -9.062 1.00 83.94 92 VAL A CA 1
ATOM 688 C C . VAL A 1 92 ? 14.322 0.881 -9.800 1.00 83.94 92 VAL A C 1
ATOM 690 O O . VAL A 1 92 ? 15.505 0.961 -10.129 1.00 83.94 92 VAL A O 1
ATOM 693 N N . LEU A 1 93 ? 13.461 1.881 -10.007 1.00 84.94 93 LEU A N 1
ATOM 694 C CA . LEU A 1 93 ? 13.791 3.109 -10.724 1.00 84.94 93 LEU A CA 1
ATOM 695 C C . LEU A 1 93 ? 14.941 3.872 -10.057 1.00 84.94 93 LEU A C 1
ATOM 697 O O . LEU A 1 93 ? 15.786 4.443 -10.745 1.00 84.94 93 LEU A O 1
ATOM 701 N N . THR A 1 94 ? 15.015 3.852 -8.725 1.00 86.31 94 THR A N 1
ATOM 702 C CA . THR A 1 94 ? 16.116 4.489 -7.988 1.00 86.31 94 THR A CA 1
ATOM 703 C C . THR A 1 94 ? 17.468 3.878 -8.370 1.00 86.31 94 THR A C 1
ATOM 705 O O . THR A 1 94 ? 18.411 4.613 -8.665 1.00 86.31 94 THR A O 1
ATOM 708 N N . ARG A 1 95 ? 17.556 2.543 -8.447 1.00 81.19 95 ARG A N 1
ATOM 709 C CA . ARG A 1 95 ? 18.776 1.828 -8.872 1.00 81.19 95 ARG A CA 1
ATOM 710 C C . ARG A 1 95 ? 19.036 1.993 -10.367 1.00 81.19 95 ARG A C 1
ATOM 712 O O . ARG A 1 95 ? 20.167 2.253 -10.771 1.00 81.19 95 ARG A O 1
ATOM 719 N N . PHE A 1 96 ? 17.981 1.938 -11.179 1.00 78.69 96 PHE A N 1
ATOM 720 C CA . PHE A 1 96 ? 18.052 2.180 -12.618 1.00 78.69 96 PHE A CA 1
ATOM 721 C C . PHE A 1 96 ? 18.697 3.537 -12.929 1.00 78.69 96 PHE A C 1
ATOM 723 O O . PHE A 1 96 ? 19.632 3.608 -13.721 1.00 78.69 96 PHE A O 1
ATOM 730 N N . ARG A 1 97 ? 18.259 4.616 -12.267 1.00 86.00 97 ARG A N 1
ATOM 731 C CA . ARG A 1 97 ? 18.794 5.971 -12.491 1.00 86.00 97 ARG A CA 1
ATOM 732 C C . ARG A 1 97 ? 20.267 6.103 -12.116 1.00 86.00 97 ARG A C 1
ATOM 734 O O . ARG A 1 97 ? 20.973 6.887 -12.743 1.00 86.00 97 ARG A O 1
ATOM 741 N N . GLN A 1 98 ? 20.726 5.352 -11.114 1.00 83.75 98 GLN A N 1
ATOM 742 C CA . GLN A 1 98 ? 22.143 5.301 -10.747 1.00 83.75 98 GLN A CA 1
ATOM 743 C C . GLN A 1 98 ? 22.971 4.600 -11.828 1.00 83.75 98 GLN A C 1
ATOM 745 O O . GLN A 1 98 ? 24.054 5.070 -12.168 1.00 83.75 98 GLN A O 1
ATOM 750 N N . ALA A 1 99 ? 22.453 3.505 -12.391 1.00 78.50 99 ALA A N 1
ATOM 751 C CA . ALA A 1 99 ? 23.126 2.749 -13.443 1.00 78.50 99 ALA A CA 1
ATOM 752 C C . ALA A 1 99 ? 23.080 3.445 -14.817 1.00 78.50 99 ALA A C 1
ATOM 754 O O . ALA A 1 99 ? 24.016 3.313 -15.604 1.00 78.50 99 ALA A O 1
ATOM 755 N N . ARG A 1 100 ? 21.999 4.177 -15.116 1.00 78.19 100 ARG A N 1
ATOM 756 C CA . ARG A 1 100 ? 21.741 4.822 -16.413 1.00 78.19 100 ARG A CA 1
ATOM 757 C C . ARG A 1 100 ? 21.270 6.271 -16.257 1.00 78.19 100 ARG A C 1
ATOM 759 O O . ARG A 1 100 ? 20.099 6.584 -16.499 1.00 78.19 100 ARG A O 1
ATOM 766 N N . PRO A 1 101 ? 22.170 7.188 -15.865 1.00 86.38 101 PRO A N 1
ATOM 767 C CA . PRO A 1 101 ? 21.830 8.599 -15.778 1.00 86.38 101 PRO A CA 1
ATOM 768 C C . PRO A 1 101 ? 21.507 9.140 -17.181 1.00 86.38 101 PRO A C 1
ATOM 770 O O . PRO A 1 101 ? 22.364 9.165 -18.058 1.00 86.38 101 PRO A O 1
ATOM 773 N N . GLY A 1 102 ? 20.260 9.565 -17.396 1.00 85.94 102 GLY A N 1
ATOM 774 C CA . GLY A 1 102 ? 19.793 10.168 -18.654 1.00 85.94 102 GLY A CA 1
ATOM 775 C C . GLY A 1 102 ? 18.704 9.378 -19.384 1.00 85.94 102 GLY A C 1
ATOM 776 O O . GLY A 1 102 ? 17.998 9.950 -20.213 1.00 85.94 102 GLY A O 1
ATOM 777 N N . GLU A 1 103 ? 18.492 8.103 -19.050 1.00 80.81 103 GLU A N 1
ATOM 778 C CA . GLU A 1 103 ? 17.356 7.343 -19.579 1.00 80.81 103 GLU A CA 1
ATOM 779 C C . GLU A 1 103 ? 16.076 7.686 -18.799 1.00 80.81 103 GLU A C 1
ATOM 781 O O . GLU A 1 103 ? 15.849 7.207 -17.690 1.00 80.81 103 GLU A O 1
ATOM 786 N N . LEU A 1 104 ? 15.235 8.547 -19.381 1.00 85.25 104 LEU A N 1
ATOM 787 C CA . LEU A 1 104 ? 14.001 9.040 -18.747 1.00 85.25 104 LEU A CA 1
ATOM 788 C C . LEU A 1 104 ? 12.772 8.154 -18.992 1.00 85.25 104 LEU A C 1
ATOM 790 O O . LEU A 1 104 ? 11.757 8.329 -18.325 1.00 85.25 104 LEU A O 1
ATOM 794 N N . ALA A 1 105 ? 12.837 7.205 -19.930 1.00 80.19 105 ALA A N 1
ATOM 795 C CA . ALA A 1 105 ? 11.663 6.427 -20.327 1.00 80.19 105 ALA A CA 1
ATOM 796 C C . ALA A 1 105 ? 11.010 5.651 -19.158 1.00 80.19 105 ALA A C 1
ATOM 798 O O . ALA A 1 105 ? 9.791 5.752 -19.019 1.00 80.19 105 ALA A O 1
ATOM 799 N N . PRO A 1 106 ? 11.758 4.966 -18.265 1.00 79.12 106 PRO A N 1
ATOM 800 C CA . PRO A 1 106 ? 11.151 4.296 -17.110 1.00 79.12 106 PRO A CA 1
ATOM 801 C C . PRO A 1 106 ? 10.511 5.259 -16.104 1.00 79.12 106 PRO A C 1
ATOM 803 O O . PRO A 1 106 ? 9.501 4.923 -15.493 1.00 79.12 106 PRO A O 1
ATOM 806 N N . LEU A 1 107 ? 11.068 6.466 -15.953 1.00 85.88 107 LEU A N 1
ATOM 807 C CA . LEU A 1 107 ? 10.476 7.507 -15.113 1.00 85.88 107 LEU A CA 1
ATOM 808 C C . LEU A 1 107 ? 9.135 7.967 -15.693 1.00 85.88 107 LEU A C 1
ATOM 810 O O . LEU A 1 107 ? 8.141 7.940 -14.979 1.00 85.88 107 LEU A O 1
ATOM 814 N N . HIS A 1 108 ? 9.087 8.306 -16.984 1.00 84.38 108 HIS A N 1
ATOM 815 C CA . HIS A 1 108 ? 7.842 8.734 -17.630 1.00 84.38 108 HIS A CA 1
ATOM 816 C C . HIS A 1 108 ? 6.763 7.641 -17.592 1.00 84.38 108 HIS A C 1
ATOM 818 O O . HIS A 1 108 ? 5.590 7.941 -17.391 1.00 84.38 108 HIS A O 1
ATOM 824 N N . ALA A 1 109 ? 7.147 6.368 -17.751 1.00 80.12 109 ALA A N 1
ATOM 825 C CA . ALA A 1 109 ? 6.216 5.248 -17.632 1.00 80.12 109 ALA A CA 1
ATOM 826 C C . ALA A 1 109 ? 5.644 5.128 -16.208 1.00 80.12 109 ALA A C 1
ATOM 828 O O . ALA A 1 109 ? 4.437 4.945 -16.046 1.00 80.12 109 ALA A O 1
ATOM 829 N N . LEU A 1 110 ? 6.486 5.279 -15.178 1.00 86.06 110 LEU A N 1
ATOM 830 C CA . LEU A 1 110 ? 6.035 5.289 -13.786 1.00 86.06 110 LEU A CA 1
ATOM 831 C C . LEU A 1 110 ? 5.102 6.474 -13.505 1.00 86.06 110 LEU A C 1
ATOM 833 O O . LEU A 1 110 ? 4.042 6.286 -12.919 1.00 86.06 110 LEU A O 1
ATOM 837 N N . GLU A 1 111 ? 5.459 7.676 -13.959 1.00 89.75 111 GLU A N 1
ATOM 838 C CA . GLU A 1 111 ? 4.640 8.883 -13.796 1.00 89.75 111 GLU A CA 1
ATOM 839 C C . GLU A 1 111 ? 3.271 8.741 -14.471 1.00 89.75 111 GLU A C 1
ATOM 841 O O . GLU A 1 111 ? 2.254 9.115 -13.886 1.00 89.75 111 GLU A O 1
ATOM 846 N N . ALA A 1 112 ? 3.222 8.141 -15.663 1.00 83.50 112 ALA A N 1
ATOM 847 C CA . ALA A 1 112 ? 1.971 7.858 -16.356 1.00 83.50 112 ALA A CA 1
ATOM 848 C C . ALA A 1 112 ? 1.116 6.818 -15.608 1.00 83.50 112 ALA A C 1
ATOM 850 O O . ALA A 1 112 ? -0.099 6.994 -15.491 1.00 83.50 112 ALA A O 1
ATOM 851 N N . ALA A 1 113 ? 1.732 5.765 -15.056 1.00 83.19 113 ALA A N 1
ATOM 852 C CA . ALA A 1 113 ? 1.036 4.775 -14.231 1.00 83.19 113 ALA A CA 1
ATOM 853 C C . ALA A 1 113 ? 0.472 5.400 -12.941 1.00 83.19 113 ALA A C 1
ATOM 855 O O . ALA A 1 113 ? -0.672 5.133 -12.570 1.00 83.19 113 ALA A O 1
ATOM 856 N N . GLU A 1 114 ? 1.234 6.285 -12.291 1.00 90.62 114 GLU A N 1
ATOM 857 C CA . GLU A 1 114 ? 0.765 7.053 -11.135 1.00 90.62 114 GLU A CA 1
ATOM 858 C C . GLU A 1 114 ? -0.423 7.955 -11.506 1.00 90.62 114 GLU A C 1
ATOM 860 O O . GLU A 1 114 ? -1.467 7.914 -10.853 1.00 90.62 114 GLU A O 1
ATOM 865 N N . ALA A 1 115 ? -0.319 8.724 -12.591 1.00 87.94 115 ALA A N 1
ATOM 866 C CA . ALA A 1 115 ? -1.406 9.587 -13.049 1.00 87.94 115 ALA A CA 1
ATOM 867 C C . ALA A 1 115 ? -2.685 8.789 -13.370 1.00 87.94 115 ALA A C 1
ATOM 869 O O . ALA A 1 115 ? -3.789 9.208 -13.008 1.00 87.94 115 ALA A O 1
ATOM 870 N N . TRP A 1 116 ? -2.544 7.604 -13.975 1.00 84.19 116 TRP A N 1
ATOM 871 C CA . TRP A 1 116 ? -3.665 6.699 -14.227 1.00 84.19 116 TRP A CA 1
ATOM 872 C C . TRP A 1 116 ? -4.311 6.196 -12.926 1.00 84.19 116 TRP A C 1
ATOM 874 O O . TRP A 1 116 ? -5.535 6.204 -12.816 1.00 84.19 116 TRP A O 1
ATOM 884 N N . CYS A 1 117 ? -3.527 5.831 -11.904 1.00 85.44 117 CYS A N 1
ATOM 885 C CA . CYS A 1 117 ? -4.065 5.385 -10.611 1.00 85.44 117 CYS A CA 1
ATOM 886 C C . CYS A 1 117 ? -4.900 6.451 -9.883 1.00 85.44 117 CYS A C 1
ATOM 888 O O . CYS A 1 117 ? -5.755 6.101 -9.068 1.00 85.44 117 CYS A O 1
ATOM 890 N N . ILE A 1 118 ? -4.654 7.737 -10.149 1.00 89.00 118 ILE A N 1
ATOM 891 C CA . ILE A 1 118 ? -5.448 8.849 -9.602 1.00 89.00 118 ILE A CA 1
ATOM 892 C C . ILE A 1 118 ? -6.651 9.169 -10.480 1.00 89.00 118 ILE A C 1
ATOM 894 O O . ILE A 1 118 ? -7.743 9.430 -9.968 1.00 89.00 118 ILE A O 1
ATOM 898 N N . ARG A 1 119 ? -6.450 9.160 -11.797 1.00 86.44 119 ARG A N 1
ATOM 899 C CA . ARG A 1 119 ? -7.465 9.471 -12.798 1.00 86.44 119 ARG A CA 1
ATOM 900 C C . ARG A 1 119 ? -7.390 8.423 -13.912 1.00 86.44 119 ARG A C 1
ATOM 902 O O . ARG A 1 119 ? -6.654 8.640 -14.881 1.00 86.44 119 ARG A O 1
ATOM 909 N N . PRO A 1 120 ? -8.142 7.312 -13.797 1.00 77.56 120 PRO A N 1
ATOM 910 C CA . PRO A 1 120 ? -8.147 6.271 -14.813 1.00 77.56 120 PRO A CA 1
ATOM 911 C C . PRO A 1 120 ? -8.871 6.806 -16.048 1.00 77.56 120 PRO A C 1
ATOM 913 O O . PRO A 1 120 ? -10.093 6.952 -16.064 1.00 77.56 120 PRO A O 1
ATOM 916 N N . CYS A 1 121 ? -8.101 7.184 -17.063 1.00 77.75 121 CYS A N 1
ATOM 917 C CA . CYS A 1 121 ? -8.615 7.639 -18.345 1.00 77.75 121 CYS A CA 1
ATOM 918 C C . CYS A 1 121 ? -7.745 7.120 -19.490 1.00 77.75 121 CYS A C 1
ATOM 920 O O . CYS A 1 121 ? -6.549 6.862 -19.318 1.00 77.75 121 CYS A O 1
ATOM 922 N N . LEU A 1 122 ? -8.349 7.036 -20.679 1.00 69.94 122 LEU A N 1
ATOM 923 C CA . LEU A 1 122 ? -7.690 6.551 -21.891 1.00 69.94 122 LEU A CA 1
ATOM 924 C C . LEU A 1 122 ? -6.400 7.314 -22.214 1.00 69.94 122 LEU A C 1
ATOM 926 O O . LEU A 1 122 ? -5.441 6.709 -22.672 1.00 69.94 122 LEU A O 1
ATOM 930 N N . GLU A 1 123 ? -6.358 8.623 -21.966 1.00 74.94 123 GLU A N 1
ATOM 931 C CA . GLU A 1 123 ? -5.162 9.442 -22.188 1.00 74.94 123 GLU A CA 1
ATOM 932 C C . GLU A 1 123 ? -3.979 8.948 -21.350 1.00 74.94 123 GLU A C 1
ATOM 934 O O . GLU A 1 123 ? -2.914 8.665 -21.898 1.00 74.94 123 GLU A O 1
ATOM 939 N N . HIS A 1 124 ? -4.177 8.771 -20.041 1.00 74.88 124 HIS A N 1
ATOM 940 C CA . HIS A 1 124 ? -3.130 8.240 -19.177 1.00 74.88 124 HIS A CA 1
ATOM 941 C C . HIS A 1 124 ? -2.796 6.798 -19.540 1.00 74.88 124 HIS A C 1
ATOM 943 O O . HIS A 1 124 ? -1.619 6.473 -19.616 1.00 74.88 124 HIS A O 1
ATOM 949 N N . ALA A 1 125 ? -3.794 5.960 -19.845 1.00 65.75 125 ALA A N 1
ATOM 950 C CA . ALA A 1 125 ? -3.565 4.583 -20.278 1.00 65.75 125 ALA A CA 1
ATOM 951 C C . ALA A 1 125 ? -2.680 4.526 -21.538 1.00 65.75 125 ALA A C 1
ATOM 953 O O . ALA A 1 125 ? -1.712 3.770 -21.589 1.00 65.75 125 ALA A O 1
ATOM 954 N N . VAL A 1 126 ? -2.957 5.375 -22.532 1.00 67.44 126 VAL A N 1
ATOM 955 C CA . VAL A 1 126 ? -2.138 5.510 -23.743 1.00 67.44 126 VAL A CA 1
ATOM 956 C C . VAL A 1 126 ? -0.757 6.062 -23.416 1.00 67.44 126 VAL A C 1
ATOM 958 O O . VAL A 1 126 ? 0.207 5.580 -23.992 1.00 67.44 126 VAL A O 1
ATOM 961 N N . AL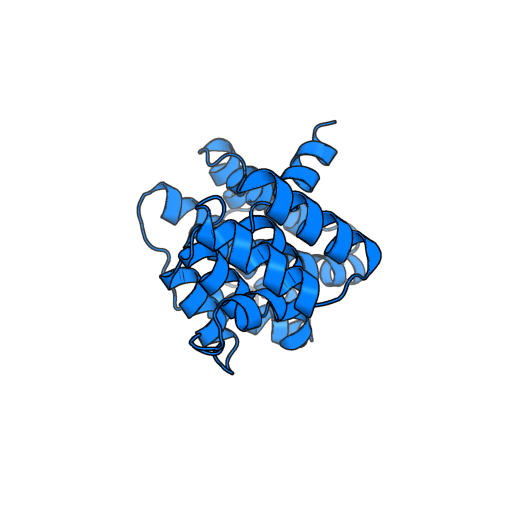A A 1 127 ? -0.619 7.018 -22.496 1.00 73.19 127 ALA A N 1
ATOM 962 C CA . ALA A 1 127 ? 0.688 7.520 -22.076 1.00 73.19 127 ALA A CA 1
ATOM 963 C C . ALA A 1 127 ? 1.537 6.424 -21.412 1.00 73.19 127 ALA A C 1
ATOM 965 O O . ALA A 1 127 ? 2.731 6.328 -21.704 1.00 73.19 127 ALA A O 1
ATOM 966 N N . VAL A 1 128 ? 0.926 5.548 -20.601 1.00 67.75 128 VAL A N 1
ATOM 967 C CA . VAL A 1 128 ? 1.649 4.415 -20.006 1.00 67.75 128 VAL A CA 1
ATOM 968 C C . VAL A 1 128 ? 2.110 3.423 -21.082 1.00 67.75 128 VAL A C 1
ATOM 970 O O . VAL A 1 128 ? 3.233 2.930 -21.031 1.00 67.75 128 VAL A O 1
ATOM 973 N N . LEU A 1 129 ? 1.271 3.161 -22.092 1.00 64.06 129 LEU A N 1
ATOM 974 C CA . LEU A 1 129 ? 1.570 2.233 -23.195 1.00 64.06 129 LEU A CA 1
ATOM 975 C C . LEU A 1 129 ? 2.450 2.851 -24.304 1.00 64.06 129 LEU A C 1
ATOM 977 O O . LEU A 1 129 ? 3.105 2.137 -25.060 1.00 64.06 129 LEU A O 1
ATOM 981 N N . GLY A 1 130 ? 2.457 4.178 -24.424 1.00 57.16 130 GLY A N 1
ATOM 982 C CA . GLY A 1 130 ? 3.093 4.957 -25.490 1.00 57.16 130 GLY A CA 1
ATOM 983 C C . GLY A 1 130 ? 4.569 5.272 -25.248 1.00 57.16 130 GLY A C 1
ATOM 984 O O . GLY A 1 130 ? 5.216 5.854 -26.118 1.00 57.16 130 GLY A O 1
ATOM 985 N N . GLY A 1 131 ? 5.120 4.853 -24.101 1.00 53.97 131 GLY A N 1
ATOM 986 C CA . GLY A 1 131 ? 6.532 5.012 -23.742 1.00 53.97 131 GLY A CA 1
ATOM 987 C C . GLY A 1 131 ? 7.519 4.310 -24.685 1.00 53.97 131 GLY A C 1
ATOM 988 O O . GLY A 1 131 ? 8.679 4.724 -24.726 1.00 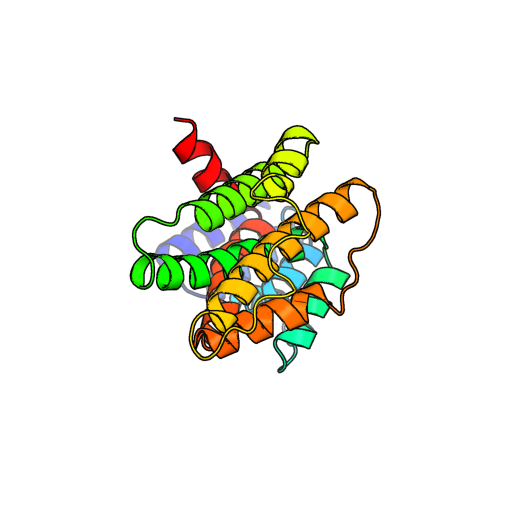53.97 131 GLY A O 1
ATOM 989 N N . ARG A 1 132 ? 7.071 3.304 -25.462 1.00 49.59 132 ARG A N 1
ATOM 990 C CA . ARG A 1 132 ? 7.640 2.794 -26.734 1.00 49.59 132 ARG A CA 1
ATOM 991 C C . ARG A 1 132 ? 6.779 1.633 -27.248 1.00 49.59 132 ARG A C 1
ATOM 993 O O . ARG A 1 132 ? 6.232 0.875 -26.461 1.00 49.59 132 ARG A O 1
ATOM 1000 N N . GLY A 1 133 ? 6.678 1.483 -28.572 1.00 46.56 133 GLY A N 1
ATOM 1001 C CA . GLY A 1 133 ? 5.931 0.395 -29.210 1.00 46.56 133 GLY A CA 1
ATOM 1002 C C . GLY A 1 133 ? 6.263 -0.974 -28.605 1.00 46.56 133 GLY A C 1
ATOM 1003 O O . GLY A 1 133 ? 7.423 -1.388 -28.611 1.00 46.56 133 GLY A O 1
ATOM 1004 N N . LEU A 1 134 ? 5.218 -1.650 -28.124 1.00 41.16 134 LEU A N 1
ATOM 1005 C CA . LEU A 1 134 ? 5.166 -2.943 -27.422 1.00 41.16 134 LEU A CA 1
ATOM 1006 C C . LEU A 1 134 ? 5.769 -4.153 -28.182 1.00 41.16 134 LEU A C 1
ATOM 1008 O O . LEU A 1 134 ? 5.390 -5.294 -27.939 1.00 41.16 134 LEU A O 1
ATOM 1012 N N . SER A 1 135 ? 6.693 -3.956 -29.125 1.00 39.03 135 SER A N 1
ATOM 1013 C CA . SER A 1 135 ? 7.208 -5.027 -29.985 1.00 39.03 135 SER A CA 1
ATOM 1014 C C . SER A 1 135 ? 8.701 -4.966 -30.330 1.00 39.03 135 SER A C 1
ATOM 1016 O O . SER A 1 135 ? 9.164 -5.845 -31.048 1.00 39.03 135 SER A O 1
ATOM 1018 N N . SER A 1 136 ? 9.487 -3.983 -29.862 1.00 40.53 136 SER A N 1
ATOM 1019 C CA . SER A 1 136 ? 10.875 -3.814 -30.354 1.00 40.53 136 SER A CA 1
ATOM 1020 C C . SER A 1 136 ? 11.996 -4.388 -29.472 1.00 40.53 136 SER A C 1
ATOM 1022 O O . SER A 1 136 ? 13.135 -4.412 -29.931 1.00 40.53 136 SER A O 1
ATOM 1024 N N . PHE A 1 137 ? 11.736 -4.848 -28.243 1.00 41.00 137 PHE A N 1
ATOM 1025 C CA . PHE A 1 137 ? 12.816 -5.272 -27.326 1.00 41.00 137 PHE A CA 1
ATOM 1026 C C . PHE A 1 137 ? 12.835 -6.770 -26.986 1.00 41.00 137 PHE A C 1
ATOM 1028 O O . PHE A 1 137 ? 13.702 -7.215 -26.244 1.00 41.00 137 PHE A O 1
ATOM 1035 N N . ALA A 1 138 ? 11.948 -7.579 -27.573 1.00 38.06 138 ALA A N 1
ATOM 1036 C CA . ALA A 1 138 ? 11.854 -9.013 -27.274 1.00 38.06 138 ALA A CA 1
ATOM 1037 C C . ALA A 1 138 ? 12.865 -9.914 -28.024 1.00 38.06 138 ALA A C 1
ATOM 1039 O O . ALA A 1 138 ? 12.821 -11.128 -27.852 1.00 38.06 138 ALA A O 1
ATOM 1040 N N . THR A 1 139 ? 13.762 -9.374 -28.861 1.00 42.56 139 THR A N 1
ATOM 1041 C CA . THR A 1 139 ? 14.664 -10.198 -29.702 1.00 42.56 139 THR A CA 1
ATOM 1042 C C . THR A 1 139 ? 16.150 -9.872 -29.591 1.00 42.56 139 THR A C 1
ATOM 1044 O O . THR A 1 139 ? 16.938 -10.426 -30.353 1.00 42.56 139 THR A O 1
ATOM 1047 N N . ALA A 1 140 ? 16.562 -8.977 -28.697 1.00 41.22 140 ALA A N 1
ATOM 1048 C CA . ALA A 1 140 ? 17.977 -8.665 -28.547 1.00 41.22 140 ALA A CA 1
ATOM 1049 C C . ALA A 1 140 ? 18.578 -9.498 -27.405 1.00 41.22 140 ALA A C 1
ATOM 1051 O O . ALA A 1 140 ? 18.167 -9.415 -26.251 1.00 41.22 140 ALA A O 1
ATOM 1052 N N . ASP A 1 141 ? 19.510 -10.363 -27.794 1.00 42.94 141 ASP A N 1
ATOM 1053 C CA . ASP A 1 141 ? 20.293 -11.257 -26.950 1.00 42.94 141 ASP A CA 1
ATOM 1054 C C . ASP A 1 141 ? 21.168 -10.420 -26.001 1.00 42.94 141 ASP A C 1
ATOM 1056 O O . ASP A 1 141 ? 22.180 -9.845 -26.405 1.00 42.94 141 ASP A O 1
ATOM 1060 N N . TYR A 1 142 ? 20.725 -10.262 -24.754 1.00 43.22 142 TYR A N 1
ATOM 1061 C CA . TYR A 1 142 ? 21.320 -9.329 -23.803 1.00 43.22 142 TYR A CA 1
ATOM 1062 C C . TYR A 1 142 ? 21.848 -10.046 -22.557 1.00 43.22 142 TYR A C 1
ATOM 1064 O O . TYR A 1 142 ? 21.099 -10.473 -21.678 1.00 43.22 142 TYR A O 1
ATOM 1072 N N . GLY A 1 143 ? 23.175 -10.139 -22.462 1.00 38.66 143 GLY A N 1
ATOM 1073 C CA . GLY A 1 143 ? 23.882 -10.685 -21.307 1.00 38.66 143 GLY A CA 1
ATOM 1074 C C . GLY A 1 143 ? 24.053 -9.687 -20.151 1.00 38.66 143 GLY A C 1
ATOM 1075 O O . GLY A 1 143 ? 24.424 -8.530 -20.339 1.00 38.66 143 GLY A O 1
ATOM 1076 N N . GLY A 1 144 ? 23.843 -10.176 -18.926 1.00 49.59 144 GLY A N 1
ATOM 1077 C CA . GLY A 1 144 ? 24.537 -9.755 -17.697 1.00 49.59 144 GLY A CA 1
ATOM 1078 C C . GLY A 1 144 ? 24.076 -8.488 -16.966 1.00 49.59 144 GLY A C 1
ATOM 1079 O O . GLY A 1 144 ? 24.082 -8.486 -15.742 1.00 49.59 144 GLY A O 1
ATOM 1080 N N . ALA A 1 145 ? 23.648 -7.434 -17.661 1.00 43.78 145 ALA A N 1
ATOM 1081 C CA . ALA A 1 145 ? 23.135 -6.210 -17.018 1.00 43.78 145 ALA A CA 1
ATOM 1082 C C . ALA A 1 145 ? 21.918 -5.604 -17.738 1.00 43.78 145 ALA A C 1
ATOM 1084 O O . ALA A 1 145 ? 21.078 -4.978 -17.098 1.00 43.78 145 ALA A O 1
ATOM 1085 N N . ASP A 1 146 ? 21.753 -5.855 -19.040 1.00 49.53 146 ASP A N 1
ATOM 1086 C CA . ASP A 1 146 ? 20.546 -5.458 -19.781 1.00 49.53 146 ASP A CA 1
ATOM 1087 C C . ASP A 1 146 ? 19.305 -6.277 -19.396 1.00 49.53 146 ASP A C 1
ATOM 1089 O O . ASP A 1 146 ? 18.186 -5.783 -19.515 1.00 49.53 146 ASP A O 1
ATOM 1093 N N . ALA A 1 147 ? 19.470 -7.505 -18.892 1.00 49.34 147 ALA A N 1
ATOM 1094 C CA . ALA A 1 147 ? 18.344 -8.358 -18.507 1.00 49.34 147 ALA A CA 1
ATOM 1095 C C . ALA A 1 147 ? 17.541 -7.760 -17.335 1.00 49.34 147 ALA A C 1
ATOM 1097 O O . ALA A 1 147 ? 16.319 -7.660 -17.413 1.00 49.34 147 ALA A O 1
ATOM 1098 N N . ALA A 1 148 ? 18.226 -7.268 -16.296 1.00 43.25 148 ALA A N 1
ATOM 1099 C CA . ALA A 1 148 ? 17.602 -6.626 -15.134 1.00 43.25 148 ALA A CA 1
ATOM 1100 C C . ALA A 1 148 ? 16.839 -5.338 -15.506 1.00 43.25 148 ALA A C 1
ATOM 1102 O O . ALA A 1 148 ? 15.834 -4.988 -14.885 1.00 43.25 148 ALA A O 1
ATOM 1103 N N . LEU A 1 149 ? 17.314 -4.640 -16.540 1.00 48.12 149 LEU A N 1
ATOM 1104 C CA . LEU A 1 149 ? 16.785 -3.359 -17.012 1.00 48.12 149 LEU A CA 1
ATOM 1105 C C . LEU A 1 149 ? 15.620 -3.559 -17.991 1.00 48.12 149 LEU A C 1
ATOM 1107 O O . LEU A 1 149 ? 14.615 -2.856 -17.907 1.00 48.12 149 LEU A O 1
ATOM 1111 N N . THR A 1 150 ? 15.707 -4.585 -18.839 1.00 55.44 150 THR A N 1
ATOM 1112 C CA . THR A 1 150 ? 14.599 -5.073 -19.675 1.00 55.44 150 THR A CA 1
ATOM 1113 C C . THR A 1 150 ? 13.431 -5.516 -18.798 1.00 55.44 150 THR A C 1
ATOM 1115 O O . THR A 1 150 ? 12.288 -5.139 -19.037 1.00 55.44 150 THR A O 1
ATOM 1118 N N . GLN A 1 151 ? 13.717 -6.237 -17.716 1.00 54.88 151 GLN A N 1
ATOM 1119 C CA . GLN A 1 151 ? 12.704 -6.698 -16.774 1.00 54.88 151 GLN A CA 1
ATOM 1120 C C . GLN A 1 151 ? 12.105 -5.560 -15.927 1.00 54.88 151 GLN A C 1
ATOM 1122 O O . GLN A 1 151 ? 10.916 -5.592 -15.611 1.00 54.88 151 GLN A O 1
ATOM 1127 N N . ALA A 1 152 ? 12.874 -4.520 -15.582 1.00 49.53 152 ALA A N 1
ATOM 1128 C CA . ALA A 1 152 ? 12.332 -3.304 -14.965 1.00 49.53 152 ALA A CA 1
ATOM 1129 C C . ALA A 1 152 ? 11.350 -2.577 -15.905 1.00 49.53 152 ALA A C 1
ATOM 1131 O O . ALA A 1 152 ? 10.270 -2.165 -15.476 1.00 49.53 152 ALA A O 1
ATOM 1132 N N . GLY A 1 153 ? 11.697 -2.484 -17.194 1.00 54.03 153 GLY A N 1
ATOM 1133 C CA . GLY A 1 153 ? 10.797 -2.006 -18.245 1.00 54.03 153 GLY A CA 1
ATOM 1134 C C . GLY A 1 153 ? 9.535 -2.860 -18.345 1.00 54.03 153 GLY A C 1
ATOM 1135 O O . GLY A 1 153 ? 8.432 -2.323 -18.342 1.00 54.03 153 GLY A O 1
ATOM 1136 N N . TRP A 1 154 ? 9.672 -4.187 -18.301 1.00 62.22 154 TRP A N 1
ATOM 1137 C CA . TRP A 1 154 ? 8.524 -5.091 -18.290 1.00 62.22 154 TRP A CA 1
ATOM 1138 C C . TRP A 1 154 ? 7.657 -4.916 -17.050 1.00 62.22 154 TRP A C 1
ATOM 1140 O O . TRP A 1 154 ? 6.446 -4.914 -17.188 1.00 62.22 154 TRP A O 1
ATOM 1150 N N . ALA A 1 155 ? 8.212 -4.739 -15.851 1.00 58.69 155 ALA A N 1
ATOM 1151 C CA . ALA A 1 155 ? 7.412 -4.517 -14.645 1.00 58.69 155 ALA A CA 1
ATOM 1152 C C . ALA A 1 155 ? 6.526 -3.261 -14.769 1.00 58.69 155 ALA A C 1
ATOM 1154 O O . ALA A 1 155 ? 5.353 -3.294 -14.397 1.00 58.69 155 ALA A O 1
ATOM 1155 N N . LEU A 1 156 ? 7.062 -2.191 -15.365 1.00 62.25 156 LEU A N 1
ATOM 1156 C CA . LEU A 1 156 ? 6.324 -0.964 -15.671 1.00 62.25 156 LEU A CA 1
ATOM 1157 C C . LEU A 1 156 ? 5.279 -1.175 -16.776 1.00 62.25 156 LEU A C 1
ATOM 1159 O O . LEU A 1 156 ? 4.135 -0.760 -16.614 1.00 62.25 156 LEU A O 1
ATOM 1163 N N . GLU A 1 157 ? 5.625 -1.881 -17.854 1.00 63.12 157 GLU A N 1
ATOM 1164 C CA . GLU A 1 157 ? 4.682 -2.260 -18.919 1.00 63.12 157 GLU A CA 1
ATOM 1165 C C . GLU A 1 157 ? 3.568 -3.186 -18.405 1.00 63.12 157 GLU A C 1
ATOM 1167 O O . GLU A 1 157 ? 2.425 -3.091 -18.841 1.00 63.12 157 GLU A O 1
ATOM 1172 N N . HIS A 1 158 ? 3.862 -4.063 -17.447 1.00 66.62 158 HIS A N 1
ATOM 1173 C CA . HIS A 1 158 ? 2.871 -4.935 -16.824 1.00 66.62 158 HIS A CA 1
ATOM 1174 C C . HIS A 1 158 ? 1.986 -4.154 -15.860 1.00 66.62 158 HIS A C 1
ATOM 1176 O O . HIS A 1 158 ? 0.786 -4.406 -15.847 1.00 66.62 158 HIS A O 1
ATOM 1182 N N . ALA A 1 159 ? 2.524 -3.186 -15.110 1.00 62.38 159 ALA A N 1
ATOM 1183 C CA . ALA A 1 159 ? 1.716 -2.262 -14.313 1.00 62.38 159 ALA A CA 1
ATOM 1184 C C . ALA A 1 159 ? 0.776 -1.434 -15.210 1.00 62.38 159 ALA A C 1
ATOM 1186 O O . ALA A 1 159 ? -0.405 -1.284 -14.899 1.00 62.38 159 ALA A O 1
ATOM 1187 N N . ALA A 1 160 ? 1.270 -0.989 -16.369 1.00 60.75 160 ALA A N 1
ATOM 1188 C CA . ALA A 1 160 ? 0.508 -0.294 -17.405 1.00 60.75 160 ALA A CA 1
ATOM 1189 C C . ALA A 1 160 ? -0.613 -1.152 -18.008 1.00 60.75 160 ALA A C 1
ATOM 1191 O O . ALA A 1 160 ? -1.769 -0.736 -18.092 1.00 60.75 160 ALA A O 1
ATOM 1192 N N . ALA A 1 161 ? -0.274 -2.370 -18.430 1.00 62.78 161 ALA A N 1
ATOM 1193 C CA . ALA A 1 161 ? -1.214 -3.306 -19.028 1.00 62.78 161 ALA A CA 1
ATOM 1194 C C . ALA A 1 161 ? -2.251 -3.783 -18.004 1.00 62.78 161 ALA A C 1
ATOM 1196 O O . ALA A 1 161 ? -3.426 -3.929 -18.336 1.00 62.78 161 ALA A O 1
ATOM 1197 N N . ALA A 1 162 ? -1.834 -3.987 -16.753 1.00 63.41 162 ALA A N 1
ATOM 1198 C CA . ALA A 1 162 ? -2.706 -4.296 -15.631 1.00 63.41 162 ALA A CA 1
ATOM 1199 C C . ALA A 1 162 ? -3.745 -3.203 -15.397 1.00 63.41 162 ALA A C 1
ATOM 1201 O O . ALA A 1 162 ? -4.939 -3.497 -15.362 1.00 63.41 162 ALA A O 1
ATOM 1202 N N . ALA A 1 163 ? -3.285 -1.956 -15.293 1.00 60.62 163 ALA A N 1
ATOM 1203 C CA . ALA A 1 163 ? -4.129 -0.778 -15.185 1.00 60.62 163 ALA A CA 1
ATOM 1204 C C . ALA A 1 163 ? -5.184 -0.739 -16.306 1.00 60.62 163 ALA A C 1
ATOM 1206 O O . ALA A 1 163 ? -6.387 -0.734 -16.043 1.00 60.62 163 ALA A O 1
ATOM 1207 N N . TRP A 1 164 ? -4.749 -0.833 -17.564 1.00 57.41 164 TRP A N 1
ATOM 1208 C CA . TRP A 1 164 ? -5.660 -0.827 -18.709 1.00 57.41 164 TRP A CA 1
ATOM 1209 C C . TRP A 1 164 ? -6.675 -1.984 -18.694 1.00 57.41 164 TRP A C 1
ATOM 1211 O O . TRP A 1 164 ? -7.850 -1.780 -18.996 1.00 57.41 164 TRP A O 1
ATOM 1221 N N . LEU A 1 165 ? -6.265 -3.201 -18.319 1.00 61.09 165 LEU A N 1
ATOM 1222 C CA . LEU A 1 165 ? -7.182 -4.343 -18.231 1.00 61.09 165 LEU A CA 1
ATOM 1223 C C . LEU A 1 165 ? -8.271 -4.117 -17.176 1.00 61.09 165 LEU A C 1
ATOM 1225 O O . LEU A 1 165 ? -9.441 -4.374 -17.469 1.00 61.09 165 LEU A O 1
ATOM 1229 N N . VAL A 1 166 ? -7.914 -3.569 -16.010 1.00 61.62 166 VAL A N 1
ATOM 1230 C CA . VAL A 1 166 ? -8.875 -3.225 -14.950 1.00 61.62 166 VAL A CA 1
ATOM 1231 C C . VAL A 1 166 ? -9.923 -2.221 -15.452 1.00 61.62 166 VAL A C 1
ATOM 1233 O O . VAL A 1 166 ? -11.111 -2.419 -15.202 1.00 61.62 166 VAL A O 1
ATOM 1236 N N . GLU A 1 167 ? -9.532 -1.206 -16.234 1.00 60.72 167 GLU A N 1
ATOM 1237 C CA . GLU A 1 167 ? -10.467 -0.245 -16.859 1.00 60.72 167 GLU A CA 1
ATOM 1238 C C . GLU A 1 167 ? -11.467 -0.925 -17.806 1.00 60.72 167 GLU A C 1
ATOM 1240 O O . GLU A 1 167 ? -12.646 -0.579 -17.838 1.00 60.72 167 GLU A O 1
ATOM 1245 N N . GLN A 1 168 ? -11.021 -1.941 -18.546 1.00 63.50 168 GLN A N 1
ATOM 1246 C CA . GLN A 1 168 ? -11.871 -2.718 -19.454 1.00 63.50 168 GLN A CA 1
ATOM 1247 C C . GLN A 1 168 ? -12.786 -3.719 -18.723 1.00 63.50 168 GLN A C 1
ATOM 1249 O O . GLN A 1 168 ? -13.425 -4.551 -19.374 1.00 63.50 168 GLN A O 1
ATOM 1254 N N . GLY A 1 169 ? -12.816 -3.707 -17.384 1.00 68.62 169 GLY A N 1
ATOM 1255 C CA . GLY A 1 169 ? -13.503 -4.716 -16.576 1.00 68.62 169 GLY A CA 1
ATOM 1256 C C . GLY A 1 169 ? -12.899 -6.114 -16.737 1.00 68.62 169 GLY A C 1
ATOM 1257 O O . GLY A 1 169 ? -13.579 -7.116 -16.512 1.00 68.62 169 GLY A O 1
ATOM 1258 N N . ARG A 1 170 ? -11.637 -6.203 -17.180 1.00 65.81 170 ARG A N 1
ATOM 1259 C CA . ARG A 1 170 ? -10.905 -7.456 -17.376 1.00 65.81 170 ARG A CA 1
ATOM 1260 C C . ARG A 1 170 ? -9.934 -7.657 -16.222 1.00 65.81 170 ARG A C 1
ATOM 1262 O O . ARG A 1 170 ? -9.221 -6.745 -15.821 1.00 65.81 170 ARG A O 1
ATOM 1269 N N . SER A 1 171 ? -9.864 -8.881 -15.715 1.00 63.06 171 SER A N 1
ATOM 1270 C CA . SER A 1 171 ? -8.841 -9.236 -14.736 1.00 63.06 171 SER A CA 1
ATOM 1271 C C . SER A 1 171 ? -7.504 -9.446 -15.463 1.00 63.06 171 SER A C 1
ATOM 1273 O O . SER A 1 171 ? -7.446 -10.265 -16.389 1.00 63.06 171 SER A O 1
ATOM 1275 N N . PRO A 1 172 ? -6.436 -8.708 -15.108 1.00 64.38 172 PRO A N 1
ATOM 1276 C CA . PRO A 1 172 ? -5.097 -9.030 -15.580 1.00 64.38 172 PRO A CA 1
ATOM 1277 C C . PRO A 1 172 ? -4.714 -10.432 -15.113 1.00 64.38 172 PRO A C 1
ATOM 1279 O O . PRO A 1 172 ? -5.053 -10.832 -14.006 1.00 64.38 172 PRO A O 1
ATOM 1282 N N . SER A 1 173 ? -4.025 -11.205 -15.961 1.00 69.38 173 SER A N 1
ATOM 1283 C CA . SER A 1 173 ? -3.607 -12.555 -15.570 1.00 69.38 173 SER A CA 1
ATOM 1284 C C . SER A 1 173 ? -2.705 -12.468 -14.331 1.00 69.38 173 SER A C 1
ATOM 1286 O O . SER A 1 173 ? -1.592 -11.938 -14.438 1.00 69.38 173 SER A O 1
ATOM 1288 N N . PRO A 1 174 ? -3.124 -13.021 -13.178 1.00 58.28 174 PRO A N 1
ATOM 1289 C CA . PRO A 1 174 ? -2.403 -12.859 -11.917 1.00 58.28 174 PRO A CA 1
ATOM 1290 C C . PRO A 1 174 ? -1.077 -13.628 -11.900 1.00 58.28 174 PRO A C 1
ATOM 1292 O O . PRO A 1 174 ? -0.298 -13.494 -10.967 1.00 58.28 174 PRO A O 1
ATOM 1295 N N . ARG A 1 175 ? -0.791 -14.447 -12.922 1.00 63.44 175 ARG A N 1
ATOM 1296 C CA . ARG A 1 175 ? 0.407 -15.298 -12.963 1.00 63.44 175 ARG A CA 1
ATOM 1297 C C . ARG A 1 175 ? 1.616 -14.641 -13.619 1.00 63.44 175 ARG A C 1
ATOM 1299 O O . ARG A 1 175 ? 2.734 -14.926 -13.213 1.00 63.44 175 ARG A O 1
ATOM 1306 N N . TYR A 1 176 ? 1.418 -13.784 -14.621 1.00 64.69 176 TYR A N 1
ATOM 1307 C CA . TYR A 1 176 ? 2.541 -13.259 -15.412 1.00 64.69 176 TYR A CA 1
ATOM 1308 C C . TYR A 1 176 ? 3.071 -11.923 -14.887 1.00 64.69 176 TYR A C 1
ATOM 1310 O O . TYR A 1 176 ? 4.280 -11.717 -14.868 1.00 64.69 176 TYR A O 1
ATOM 1318 N N . GLY A 1 177 ? 2.193 -11.046 -14.389 1.00 65.25 177 GLY A N 1
ATOM 1319 C CA . GLY A 1 177 ? 2.600 -9.756 -13.820 1.00 65.25 177 GLY A CA 1
ATOM 1320 C C . GLY A 1 177 ? 3.520 -9.894 -12.598 1.00 65.25 177 GLY A C 1
ATOM 1321 O O . GLY A 1 177 ? 4.642 -9.388 -12.638 1.00 65.25 177 GLY A O 1
ATOM 1322 N N . PRO A 1 178 ? 3.106 -10.614 -11.536 1.00 64.56 178 PRO A N 1
ATOM 1323 C CA . PRO A 1 178 ? 3.903 -10.734 -10.315 1.00 64.56 178 PRO A CA 1
ATOM 1324 C C . PRO A 1 178 ? 5.231 -11.456 -10.537 1.00 64.56 178 PRO A C 1
ATOM 1326 O O . PRO A 1 178 ? 6.251 -11.009 -10.029 1.00 64.56 178 PRO A O 1
ATOM 1329 N N . MET A 1 179 ? 5.246 -12.527 -11.338 1.00 69.31 179 MET A N 1
ATOM 1330 C CA . MET A 1 179 ? 6.474 -13.281 -11.615 1.00 69.31 179 MET A CA 1
ATOM 1331 C C . MET A 1 179 ? 7.522 -12.429 -12.324 1.00 69.31 179 MET A C 1
ATOM 1333 O O . MET A 1 179 ? 8.691 -12.475 -11.949 1.00 69.31 179 MET A O 1
ATOM 1337 N N . ASN A 1 180 ? 7.111 -11.619 -13.302 1.00 68.12 180 ASN A N 1
ATOM 1338 C CA . ASN A 1 180 ? 8.030 -10.725 -13.999 1.00 68.12 180 ASN A CA 1
ATOM 1339 C C . ASN A 1 180 ? 8.590 -9.669 -13.050 1.00 68.12 180 ASN A C 1
ATOM 1341 O O . ASN A 1 180 ? 9.797 -9.483 -13.022 1.00 68.12 180 ASN A O 1
ATOM 1345 N N . VAL A 1 181 ? 7.743 -9.053 -12.221 1.00 66.06 181 VAL A N 1
ATOM 1346 C CA . VAL A 1 181 ? 8.170 -8.059 -11.224 1.00 66.06 181 VAL A CA 1
ATOM 1347 C C . VAL A 1 181 ? 9.154 -8.668 -10.228 1.00 66.06 181 VAL A C 1
ATOM 1349 O O . VAL A 1 181 ? 10.210 -8.093 -9.997 1.00 66.06 181 VAL A O 1
ATOM 1352 N N . LEU A 1 182 ? 8.853 -9.841 -9.671 1.00 71.50 182 LEU A N 1
ATOM 1353 C CA . LEU A 1 182 ? 9.734 -10.514 -8.713 1.00 71.50 182 LEU A CA 1
ATOM 1354 C C . LEU A 1 182 ? 11.065 -10.912 -9.333 1.00 71.50 182 LEU A C 1
ATOM 1356 O O . LEU A 1 182 ? 12.108 -10.687 -8.729 1.00 71.50 182 LEU A O 1
ATOM 1360 N N . THR A 1 183 ? 11.028 -11.398 -10.571 1.00 70.88 183 THR A N 1
ATOM 1361 C CA . THR A 1 183 ? 12.237 -11.695 -11.334 1.00 70.88 183 THR A CA 1
ATOM 1362 C C . THR A 1 183 ? 13.067 -10.414 -11.503 1.00 70.88 183 THR A C 1
ATOM 1364 O O . THR A 1 183 ? 14.243 -10.408 -11.149 1.00 70.88 183 THR A O 1
ATOM 1367 N N . SER A 1 184 ? 12.458 -9.286 -11.900 1.00 67.12 184 SER A N 1
ATOM 1368 C CA . SER A 1 184 ? 13.151 -7.989 -11.971 1.00 67.12 184 SER A CA 1
ATOM 1369 C C . SER A 1 184 ? 13.800 -7.610 -10.641 1.00 67.12 184 SER A C 1
ATOM 1371 O O . SER A 1 184 ? 14.930 -7.128 -10.624 1.00 67.12 184 SER A O 1
ATOM 1373 N N . LEU A 1 185 ? 13.098 -7.794 -9.523 1.00 72.94 185 LEU A N 1
ATOM 1374 C CA . LEU A 1 185 ? 13.595 -7.429 -8.198 1.00 72.94 185 LEU A CA 1
ATOM 1375 C C . LEU A 1 185 ? 14.806 -8.275 -7.799 1.00 72.94 185 LEU A C 1
ATOM 1377 O O . LEU A 1 185 ? 15.817 -7.708 -7.386 1.00 72.94 185 LEU A O 1
ATOM 1381 N N . GLU A 1 186 ? 14.744 -9.592 -7.999 1.00 73.75 186 GLU A N 1
ATOM 1382 C CA . GLU A 1 186 ? 15.865 -10.507 -7.756 1.00 73.75 186 GLU A CA 1
ATOM 1383 C C . GLU A 1 186 ? 17.091 -10.127 -8.595 1.00 73.75 186 GLU A C 1
ATOM 1385 O O . GLU A 1 186 ? 18.189 -9.974 -8.056 1.00 73.75 186 GLU A O 1
ATOM 1390 N N . PHE A 1 187 ? 16.907 -9.876 -9.895 1.00 69.81 187 PHE A N 1
ATOM 1391 C CA . PHE A 1 187 ? 17.993 -9.463 -10.789 1.00 69.81 187 PHE A CA 1
ATOM 1392 C C . PHE A 1 187 ? 18.599 -8.103 -10.422 1.00 69.81 187 PHE A C 1
ATOM 1394 O O . PHE A 1 187 ? 19.789 -7.879 -10.640 1.00 69.81 187 PHE A O 1
ATOM 1401 N N . ASN A 1 188 ? 17.809 -7.197 -9.843 1.00 70.62 188 ASN A N 1
ATOM 1402 C CA . ASN A 1 188 ? 18.284 -5.903 -9.351 1.00 70.62 188 ASN A CA 1
ATOM 1403 C C . ASN A 1 188 ? 18.812 -5.970 -7.904 1.00 70.62 188 ASN A C 1
ATOM 1405 O O . ASN A 1 188 ? 19.133 -4.927 -7.324 1.00 70.62 188 ASN A O 1
ATOM 1409 N N . GLY A 1 189 ? 18.895 -7.168 -7.311 1.00 79.88 189 GLY A N 1
ATOM 1410 C CA . GLY A 1 189 ? 19.355 -7.394 -5.941 1.00 79.88 189 GLY A CA 1
ATOM 1411 C C . GLY A 1 189 ? 18.465 -6.735 -4.888 1.00 79.88 189 GLY A C 1
ATOM 1412 O O . GLY A 1 189 ? 18.964 -6.302 -3.848 1.00 79.88 189 GLY A O 1
ATOM 1413 N N . ILE A 1 190 ? 17.179 -6.518 -5.179 1.00 81.62 190 ILE A N 1
ATOM 1414 C CA . ILE A 1 190 ? 16.222 -5.964 -4.214 1.00 81.62 190 ILE A CA 1
ATOM 1415 C C . ILE A 1 190 ? 15.801 -7.099 -3.295 1.00 81.62 190 ILE A C 1
ATOM 1417 O O . ILE A 1 190 ? 15.314 -8.133 -3.751 1.00 81.62 190 ILE A O 1
ATOM 1421 N N . ASN A 1 191 ? 16.011 -6.911 -1.993 1.00 88.69 191 ASN A N 1
ATOM 1422 C CA . ASN A 1 191 ? 15.613 -7.915 -1.018 1.00 88.69 191 ASN A CA 1
ATOM 1423 C C . ASN A 1 191 ? 14.073 -7.976 -0.959 1.00 88.69 191 ASN A C 1
ATOM 1425 O O . ASN A 1 191 ? 13.432 -6.924 -0.885 1.00 88.69 191 ASN A O 1
ATOM 1429 N N . PRO A 1 192 ? 13.462 -9.170 -0.932 1.00 87.56 192 PRO A N 1
ATOM 1430 C CA . PRO A 1 192 ? 12.040 -9.343 -0.647 1.00 87.56 192 PRO A CA 1
ATOM 1431 C C . PRO A 1 192 ? 11.472 -8.484 0.496 1.00 87.56 192 PRO A C 1
ATOM 1433 O O . PRO A 1 192 ? 10.365 -7.950 0.392 1.00 87.56 192 PRO A O 1
ATOM 1436 N N . SER A 1 193 ? 12.232 -8.290 1.578 1.00 90.25 193 SER A N 1
ATOM 1437 C CA . SER A 1 193 ? 11.808 -7.440 2.695 1.00 90.25 193 SER A CA 1
ATOM 1438 C C . SER A 1 193 ? 11.741 -5.953 2.326 1.00 90.25 193 SER A C 1
ATOM 1440 O O . SER A 1 193 ? 10.814 -5.272 2.764 1.00 90.25 193 SER A O 1
ATOM 1442 N N . GLU A 1 194 ? 12.657 -5.460 1.484 1.00 91.06 194 GLU A N 1
ATOM 1443 C CA . GLU A 1 194 ? 12.647 -4.084 0.964 1.00 91.06 194 GLU A CA 1
ATOM 1444 C C . GLU A 1 194 ? 11.406 -3.846 0.097 1.00 91.06 194 GLU A C 1
ATOM 1446 O O . GLU A 1 194 ? 10.740 -2.820 0.244 1.00 91.06 194 GLU A O 1
ATOM 1451 N N . LEU A 1 195 ? 11.050 -4.819 -0.754 1.00 90.19 195 LEU A N 1
ATOM 1452 C CA . LEU A 1 195 ? 9.825 -4.775 -1.556 1.00 90.19 195 LEU A CA 1
ATOM 1453 C C . LEU A 1 195 ? 8.587 -4.648 -0.666 1.00 90.19 195 LEU A C 1
ATOM 1455 O O . LEU A 1 195 ? 7.792 -3.720 -0.838 1.00 90.19 195 LEU A O 1
ATOM 1459 N N . ARG A 1 196 ? 8.417 -5.581 0.281 1.00 93.12 196 ARG A N 1
ATOM 1460 C CA . ARG A 1 196 ? 7.256 -5.583 1.182 1.00 93.12 196 ARG A CA 1
ATOM 1461 C C . ARG A 1 196 ? 7.177 -4.283 1.968 1.00 93.12 196 ARG A C 1
ATOM 1463 O O . ARG A 1 196 ? 6.093 -3.726 2.098 1.00 93.12 196 ARG A O 1
ATOM 1470 N N . GLN A 1 197 ? 8.314 -3.778 2.444 1.00 94.50 197 GLN A N 1
ATOM 1471 C CA . GLN A 1 197 ? 8.380 -2.516 3.167 1.00 94.50 197 GLN A CA 1
ATOM 1472 C C . GLN A 1 197 ? 7.930 -1.331 2.305 1.00 94.50 197 GLN A C 1
ATOM 1474 O O . GLN A 1 197 ? 7.110 -0.543 2.771 1.00 94.50 197 GLN A O 1
ATOM 1479 N N . ALA A 1 198 ? 8.417 -1.198 1.069 1.00 93.00 198 ALA A N 1
ATOM 1480 C CA . ALA A 1 198 ? 8.036 -0.080 0.203 1.00 93.00 198 ALA A CA 1
ATOM 1481 C C . ALA A 1 198 ? 6.548 -0.106 -0.160 1.00 93.00 198 ALA A C 1
ATOM 1483 O O . ALA A 1 198 ? 5.867 0.915 -0.088 1.00 93.00 198 ALA A O 1
ATOM 1484 N N . VAL A 1 199 ? 6.016 -1.285 -0.485 1.00 94.56 199 VAL A N 1
ATOM 1485 C CA . VAL A 1 199 ? 4.583 -1.458 -0.746 1.00 94.56 199 VAL A CA 1
ATOM 1486 C C . VAL A 1 199 ? 3.760 -1.162 0.511 1.00 94.56 199 VAL A C 1
ATOM 1488 O O . VAL A 1 199 ? 2.747 -0.477 0.425 1.00 94.56 199 VAL A O 1
ATOM 1491 N N . ALA A 1 200 ? 4.185 -1.630 1.686 1.00 95.88 200 ALA A N 1
ATOM 1492 C CA . ALA A 1 200 ? 3.496 -1.368 2.947 1.00 95.88 200 ALA A CA 1
ATOM 1493 C C . ALA A 1 200 ? 3.471 0.132 3.290 1.00 95.88 200 ALA A C 1
ATOM 1495 O O . ALA A 1 200 ? 2.425 0.649 3.681 1.00 95.88 200 ALA A O 1
ATOM 1496 N N . GLN A 1 201 ? 4.591 0.837 3.104 1.00 95.69 201 GLN A N 1
ATOM 1497 C CA . GLN A 1 201 ? 4.697 2.285 3.322 1.00 95.69 201 GLN A CA 1
ATOM 1498 C C . GLN A 1 201 ? 3.758 3.084 2.415 1.00 95.69 201 GLN A C 1
ATOM 1500 O O . GLN A 1 201 ? 3.196 4.085 2.853 1.00 95.69 201 GLN A O 1
ATOM 1505 N N . GLU A 1 202 ? 3.568 2.630 1.177 1.00 95.31 202 GLU A N 1
ATOM 1506 C CA . GLU A 1 202 ? 2.670 3.271 0.219 1.00 95.31 202 GLU A CA 1
ATOM 1507 C C . GLU A 1 202 ? 1.194 2.941 0.500 1.00 95.31 202 GLU A C 1
ATOM 1509 O O . GLU A 1 202 ? 0.333 3.821 0.484 1.00 95.31 202 GLU A O 1
ATOM 1514 N N . LEU A 1 203 ? 0.882 1.665 0.746 1.00 96.50 203 LEU A N 1
ATOM 1515 C CA . LEU A 1 203 ? -0.496 1.177 0.748 1.00 96.50 203 LEU A CA 1
ATOM 1516 C C . LEU A 1 203 ? -1.184 1.231 2.108 1.00 96.50 203 LEU A C 1
ATOM 1518 O O . LEU A 1 203 ? -2.394 1.432 2.140 1.00 96.50 203 LEU A O 1
ATOM 1522 N N . ILE A 1 204 ? -0.473 1.053 3.227 1.00 97.69 204 ILE A N 1
ATOM 1523 C CA . ILE A 1 204 ? -1.119 1.043 4.550 1.00 97.69 204 ILE A CA 1
ATOM 1524 C C . ILE A 1 204 ? -1.827 2.380 4.832 1.00 97.69 204 ILE A C 1
ATOM 1526 O O . ILE A 1 204 ? -3.017 2.338 5.153 1.00 97.69 204 ILE A O 1
ATOM 1530 N N . PRO A 1 205 ? -1.188 3.558 4.667 1.00 97.94 205 PRO A N 1
ATOM 1531 C CA . PRO A 1 205 ? -1.869 4.832 4.900 1.00 97.94 205 PRO A CA 1
ATOM 1532 C C . PRO A 1 205 ? -3.059 5.044 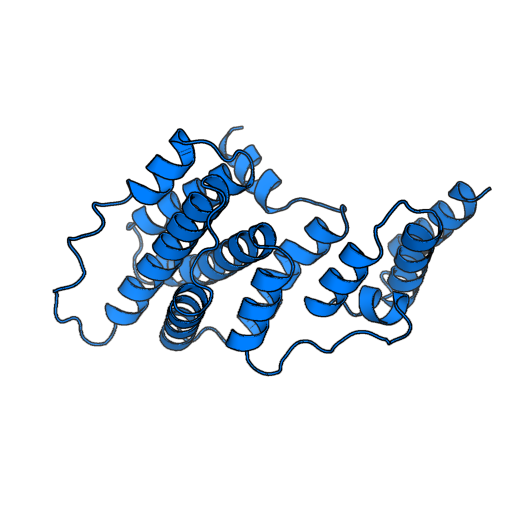3.958 1.00 97.94 205 PRO A C 1
ATOM 1534 O O . PRO A 1 205 ? -4.095 5.551 4.387 1.00 97.94 205 PRO A O 1
ATOM 1537 N N . PHE A 1 206 ? -2.939 4.601 2.702 1.00 97.00 206 PHE A N 1
ATOM 1538 C CA . PHE A 1 206 ? -4.006 4.688 1.706 1.00 97.00 206 PHE A CA 1
ATOM 1539 C C . PHE A 1 206 ? -5.223 3.850 2.106 1.00 97.00 206 PHE A C 1
ATOM 1541 O O . PHE A 1 206 ? -6.338 4.365 2.177 1.00 97.00 206 PHE A O 1
ATOM 1548 N N . VAL A 1 207 ? -5.008 2.575 2.436 1.00 97.25 207 VAL A N 1
ATOM 1549 C CA . VAL A 1 207 ? -6.074 1.648 2.839 1.00 97.25 207 VAL A CA 1
ATOM 1550 C C . VAL A 1 207 ? -6.743 2.103 4.140 1.00 97.25 207 VAL A C 1
ATOM 1552 O O . VAL A 1 207 ? -7.957 1.989 4.283 1.00 97.25 207 VAL A O 1
ATOM 1555 N N . LEU A 1 208 ? -5.982 2.674 5.079 1.00 97.50 208 LEU A N 1
ATOM 1556 C CA . LEU A 1 208 ? -6.517 3.218 6.332 1.00 97.50 208 LEU A CA 1
ATOM 1557 C C . LEU A 1 208 ? -7.182 4.603 6.178 1.00 97.50 208 LEU A C 1
ATOM 1559 O O . LEU A 1 208 ? -7.722 5.139 7.158 1.00 97.50 208 LEU A O 1
ATOM 1563 N N . GLY A 1 209 ? -7.166 5.178 4.970 1.00 96.69 209 GLY A N 1
ATOM 1564 C CA . GLY A 1 209 ? -7.741 6.488 4.662 1.00 96.69 209 GLY A CA 1
ATOM 1565 C C . GLY A 1 209 ? -7.020 7.651 5.347 1.00 96.69 209 GLY A C 1
ATOM 1566 O O . GLY A 1 209 ? -7.660 8.634 5.707 1.00 96.69 209 GLY A O 1
ATOM 1567 N N . GLU A 1 210 ? -5.717 7.521 5.598 1.00 96.62 210 GLU A N 1
ATOM 1568 C CA . GLU A 1 210 ? -4.907 8.518 6.309 1.00 96.62 210 GLU A CA 1
ATOM 1569 C C . GLU A 1 210 ? -4.173 9.456 5.355 1.00 96.62 210 GLU A C 1
ATOM 1571 O O . GLU A 1 210 ? -4.118 10.663 5.586 1.00 96.62 210 GLU A O 1
ATOM 1576 N N . SER A 1 211 ? -3.619 8.910 4.274 1.00 97.19 211 SER A N 1
ATOM 1577 C CA . SER A 1 211 ? -2.965 9.684 3.222 1.00 97.19 211 SER A CA 1
ATOM 1578 C C . SER A 1 211 ? -2.917 8.900 1.912 1.00 97.19 211 SER A C 1
ATOM 1580 O O . SER A 1 211 ? -2.959 7.674 1.903 1.00 97.19 211 SER A O 1
ATOM 1582 N N . ASP A 1 212 ? -2.823 9.615 0.791 1.00 96.75 212 ASP A N 1
ATOM 1583 C CA . ASP A 1 212 ? -2.585 9.030 -0.531 1.00 96.75 212 ASP A CA 1
ATOM 1584 C C . ASP A 1 212 ? -1.260 9.585 -1.070 1.00 96.75 212 ASP A C 1
ATOM 1586 O O . ASP A 1 212 ? -1.215 10.651 -1.686 1.00 96.75 212 ASP A O 1
ATOM 1590 N N . ALA A 1 213 ? -0.158 8.889 -0.768 1.00 94.44 213 ALA A N 1
ATOM 1591 C CA . ALA A 1 213 ? 1.189 9.309 -1.158 1.00 94.44 213 ALA A CA 1
ATOM 1592 C C . ALA A 1 213 ? 1.334 9.426 -2.684 1.00 94.44 213 ALA A C 1
ATOM 1594 O O . ALA A 1 213 ? 1.965 10.361 -3.177 1.00 94.44 213 ALA A O 1
ATOM 1595 N N . LEU A 1 214 ? 0.691 8.524 -3.427 1.00 93.62 214 LEU A N 1
ATOM 1596 C CA . LEU A 1 214 ? 0.660 8.536 -4.884 1.00 93.62 214 LEU A CA 1
ATOM 1597 C C . LEU A 1 214 ? -0.010 9.806 -5.414 1.00 93.62 214 LEU A C 1
ATOM 1599 O O . LEU A 1 214 ? 0.546 10.480 -6.282 1.00 93.62 214 LEU A O 1
ATOM 1603 N N . ARG A 1 215 ? -1.163 10.181 -4.845 1.00 95.62 215 ARG A N 1
ATOM 1604 C CA . ARG A 1 215 ? -1.852 11.435 -5.186 1.00 95.62 215 ARG A CA 1
ATOM 1605 C C . ARG A 1 215 ? -0.968 12.644 -4.915 1.00 95.62 215 ARG A C 1
ATOM 1607 O O . ARG A 1 215 ? -0.808 13.474 -5.803 1.00 95.62 215 ARG A O 1
ATOM 1614 N N . ALA A 1 216 ? -0.353 12.703 -3.735 1.00 96.12 216 ALA A N 1
ATOM 1615 C CA . ALA A 1 216 ? 0.533 13.803 -3.367 1.00 96.12 216 ALA A CA 1
ATOM 1616 C C . ALA A 1 216 ? 1.714 13.948 -4.346 1.00 96.12 216 ALA A C 1
ATOM 1618 O O . ALA A 1 216 ? 2.072 15.068 -4.710 1.00 96.12 216 ALA A O 1
ATOM 1619 N N . ARG A 1 217 ? 2.291 12.834 -4.828 1.00 95.06 217 ARG A N 1
ATOM 1620 C CA . ARG A 1 217 ? 3.344 12.860 -5.860 1.00 95.06 217 ARG A CA 1
ATOM 1621 C C . ARG A 1 217 ? 2.838 13.420 -7.188 1.00 95.06 217 ARG A C 1
ATOM 1623 O O . ARG A 1 217 ? 3.515 14.267 -7.766 1.00 95.06 217 ARG A O 1
ATOM 1630 N N . VAL A 1 218 ? 1.666 12.985 -7.657 1.00 94.12 218 VAL A N 1
ATOM 1631 C CA . VAL A 1 218 ? 1.059 13.493 -8.903 1.00 94.12 218 VAL A CA 1
ATOM 1632 C C . VAL A 1 218 ? 0.788 14.992 -8.801 1.00 94.12 218 VAL A C 1
ATOM 1634 O O . VAL A 1 218 ? 1.284 15.743 -9.633 1.00 94.12 218 VAL A O 1
ATOM 1637 N N . GLU A 1 219 ? 0.109 15.432 -7.743 1.00 95.12 219 GLU A N 1
ATOM 1638 C CA . GLU A 1 219 ? -0.232 16.844 -7.532 1.00 95.12 219 GLU A CA 1
ATOM 1639 C C . GLU A 1 219 ? 1.022 17.729 -7.417 1.00 95.12 219 GLU A C 1
ATOM 1641 O O . GLU A 1 219 ? 1.052 18.832 -7.954 1.00 95.12 219 GLU A O 1
ATOM 1646 N N . SER A 1 220 ? 2.100 17.236 -6.794 1.00 96.06 220 SER A N 1
ATOM 1647 C CA . SER A 1 220 ? 3.358 17.992 -6.671 1.00 96.06 220 SER A CA 1
ATOM 1648 C C . SER A 1 220 ? 4.088 18.241 -7.994 1.00 96.06 220 SER A C 1
ATOM 1650 O O . SER A 1 220 ? 4.917 19.143 -8.061 1.00 96.06 220 SER A O 1
ATOM 1652 N N . ARG A 1 221 ? 3.811 17.444 -9.036 1.00 94.19 221 ARG A N 1
ATOM 1653 C CA . ARG A 1 221 ? 4.388 17.628 -10.379 1.00 94.19 221 ARG A CA 1
ATOM 1654 C C . ARG A 1 221 ? 3.568 18.577 -11.249 1.00 94.19 221 ARG A C 1
ATOM 1656 O O . ARG A 1 221 ? 4.086 19.066 -12.247 1.00 94.19 221 ARG A O 1
ATOM 1663 N N . GLU A 1 222 ? 2.303 18.797 -10.898 1.00 90.88 222 GLU A N 1
ATOM 1664 C CA . GLU A 1 222 ? 1.393 19.689 -11.626 1.00 90.88 222 GLU A CA 1
ATOM 1665 C C . GLU A 1 222 ? 1.433 21.139 -11.107 1.00 90.88 222 GLU A C 1
ATOM 1667 O O . GLU A 1 222 ? 0.948 22.039 -11.795 1.00 90.88 222 GLU A O 1
ATOM 1672 N N . ALA A 1 223 ? 1.991 21.356 -9.910 1.00 90.81 223 ALA A N 1
ATOM 1673 C CA . ALA A 1 223 ? 2.124 22.656 -9.246 1.00 90.81 223 ALA A CA 1
ATOM 1674 C C . ALA A 1 223 ? 3.361 23.444 -9.710 1.00 90.81 223 ALA A C 1
ATOM 1676 O O . ALA A 1 223 ? 3.223 24.677 -9.889 1.00 90.81 223 ALA A O 1
#

pLDDT: mean 81.11, std 16.67, range [38.06, 98.25]

Secondary structure (DSSP, 8-state):
-HHHHHHHHHHHHHHH--HHHHHHHHHHHHHTTSS-HHHHHHHHHTT-HHHHHHTTT-SPPPPSSHHHHHHHHHHH-HHHHHHHHHHHHHHHHHHHHHHSTT--HHHHHHHHHHHHHHS--HHHHHHHHTTS-TTSSTT----TTHHHHHHHHHHHHHHHHHHHHHHTTPPP-TTHHHHHHHHHHHHTT--HHHHHHHHHHHHHHHHTTS--HHHHHHHHHH-